Protein 4YMP (pdb70)

Organism: Bacillus anthracis (NCBI:txid1392)

B-factor: mean 111.58, std 25.24, range [57.39, 205.02]

Sequence (215 aa):
VFDAVIKAYKDNSDEESYATVYIKDPKLTIENGKRIITATLKDSDFFDYLKVEFHDVKVLSEDKRKHGTKVIQFEVGELGKRYNMQMHILIPTLGYDKEFKIQFEVNMRTFVDAVIKAYKDNSDEESYATVYIKDPKLTIRIITATLKDSDFFDYLKVFHDVKVLSEDKRKHGTKVIQFEVLGKRYNMQMHILIPTLGYDKEFKIQFEVNMRTFV

Solvent-accessible surface area: 14105 Å² total; per-residue (Å²): 126,96,63,3,46,12,84,2,28,102,56,139,50,97,114,117,8,140,13,32,75,55,23,108,89,16,77,4,40,87,108,151,78,90,96,24,0,28,1,36,4,100,43,1,89,36,22,88,44,10,48,17,114,93,136,75,12,153,61,99,57,96,44,156,198,156,112,0,33,53,44,4,46,18,84,3,41,90,40,55,108,89,31,38,6,58,9,16,22,66,33,106,132,129,61,81,96,88,106,71,87,12,22,2,30,0,26,47,135,58,183,160,94,0,46,15,84,5,25,90,62,138,45,108,90,127,6,142,12,34,89,51,27,136,45,7,80,35,70,166,156,52,0,14,0,29,2,120,36,4,80,37,19,90,54,7,52,30,139,140,76,18,158,62,97,52,104,60,147,211,174,114,1,40,39,43,2,50,10,118,32,67,47,162,92,82,64,4,29,10,20,24,62,31,103,126,119,57,92,92,83,99,73,93,13,22,3,21,0,43,106,94,126,148,204

Foldseek 3Di:
DAFKAKFKFQAPHRPTDPQSVQKDRWGWDADPNFIKIKIKGHLCLQWPFKAWPRDTWAFPDWDPDHNIMTTTMDGDHDAADKTKMKTFGACPVVGDTDIGIIIMGMGGPDDD/DKAKFKDQAPHNHTDPLRVQWDDWDQDPNKTKIKGPLCLQWPFKCLVHTWDFPAWDPDPNIITTTMDGDAADKGKMKTFGACPVVGDTDIDIIIMHMGHDDDD

Radius of gyration: 21.94 Å; Cα contacts (8 Å, |Δi|>4): 515; chains: 2; bounding box: 44×66×51 Å

InterPro domains:
  IPR006635 NEAT domain [PF05031] (11-125)
  IPR006635 NEAT domain [PS50978] (8-130)
  IPR006635 NEAT domain [SM00725] (8-130)
  IPR006635 NEAT domain [cd06920] (18-122)
  IPR037250 NEAT domain superfamily [G3DSA:2.60.40.1850] (1-130)
  IPR037250 NEAT domain superfamily [SSF158911] (13-128)
  IPR050436 Iron-regulated surface determinant protein A [PTHR37824] (19-126)

Nearest PDB structures (foldseek):
  4ymp-assembly2_C  TM=1.010E+00  e=1.828E-20  Bacillus anthracis
  4ymp-assembly1_A  TM=9.768E-01  e=1.102E-16  Bacillus anthracis
  4h8p-assembly1_A  TM=8.954E-01  e=2.737E-06  Bacillus anthracis
  4h8q-assembly1_A  TM=8.659E-01  e=2.737E-06  Bacillus anthracis
  3qzo-assembly4_D  TM=7.643E-01  e=1.305E-05  Staphylococcus aureus subsp. aureus N315

Secondary structure (DSSP, 8-state):
-EEEEEEEE-TTS-SBPGGGGGEEEEEEEEETTEEEEEEEEESGGGEEEEEE--EEPEEEEEE-SSS-EEEEEEEES-SSS-EEEEEEEEETTTTEEEEEEEEEEEEESS--/-EEEEEE-TTSSSBPGGGGGEEEEEEE--EEEEEEESGGGEEEEE---BPEEEEEE-SSS-EEEEEEE---SEEEEEEEEEETTTTEEEEEEEEEEEEE----

Structure (mmCIF, N/CA/C/O backbone):
data_4YMP
#
_entry.id   4YMP
#
_cell.length_a   84.850
_cell.length_b   84.850
_cell.length_c   178.270
_cell.angle_alpha   90.000
_cell.angle_beta   90.000
_cell.angle_gamma   120.000
#
_symmetry.space_group_name_H-M   'P 64 2 2'
#
loop_
_entity.id
_entity.type
_entity.pdbx_description
1 polymer Internalin
2 non-polymer 'PROTOPORPHYRIN IX CONTAINING FE'
#
loop_
_atom_site.group_PDB
_atom_site.id
_atom_site.type_symbol
_atom_site.label_atom_id
_atom_site.label_alt_id
_atom_site.label_comp_id
_atom_site.label_asym_id
_atom_site.label_entity_id
_atom_site.label_seq_id
_atom_site.pdbx_PDB_ins_code
_atom_site.Cartn_x
_atom_site.Cartn_y
_atom_site.Cartn_z
_atom_site.occupancy
_atom_site.B_iso_or_equiv
_atom_site.auth_seq_id
_atom_site.auth_comp_id
_atom_site.auth_asym_id
_atom_site.auth_atom_id
_atom_site.pdbx_PDB_model_num
ATOM 1 N N . VAL A 1 12 ? -3.912 39.544 59.268 1.00 90.27 10 VAL A N 1
ATOM 2 C CA . VAL A 1 12 ? -5.075 38.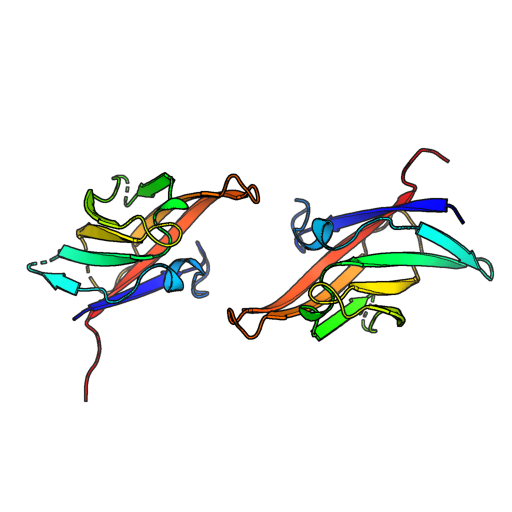687 59.463 1.00 85.63 10 VAL A CA 1
ATOM 3 C C . VAL A 1 12 ? -5.226 37.688 58.314 1.00 84.88 10 VAL A C 1
ATOM 4 O O . VAL A 1 12 ? -5.450 38.071 57.164 1.00 89.04 10 VAL A O 1
ATOM 8 N N . PHE A 1 13 ? -5.095 36.404 58.635 1.00 84.80 11 PHE A N 1
ATOM 9 C CA . PHE A 1 13 ? -5.095 35.354 57.619 1.00 88.31 11 PHE A CA 1
ATOM 10 C C . PHE A 1 13 ? -6.066 34.222 57.948 1.00 88.01 11 PHE A C 1
ATOM 11 O O . PHE A 1 13 ? -6.304 33.918 59.116 1.00 74.57 11 PHE A O 1
ATOM 19 N N . ASP A 1 14 ? -6.619 33.601 56.910 1.00 108.92 12 ASP A N 1
ATOM 20 C CA . ASP A 1 14 ? -7.398 32.381 57.079 1.00 106.26 12 ASP A CA 1
ATOM 21 C C . ASP A 1 14 ? -6.479 31.283 57.598 1.00 106.74 12 ASP A C 1
ATOM 22 O O . ASP A 1 14 ? -5.486 30.940 56.957 1.00 112.46 12 ASP A O 1
ATOM 27 N N . ALA A 1 15 ? -6.807 30.734 58.762 1.00 99.16 13 ALA A N 1
ATOM 28 C CA . ALA A 1 15 ? -5.943 29.750 59.402 1.00 89.82 13 ALA A CA 1
ATOM 29 C C . ALA A 1 15 ? -6.663 28.425 59.608 1.00 97.61 13 ALA A C 1
ATOM 30 O O . ALA A 1 15 ? -7.878 28.331 59.432 1.00 98.40 13 ALA A O 1
ATOM 32 N N . VAL A 1 16 ? -5.903 27.398 59.967 1.00 100.75 14 VAL A N 1
ATOM 33 C CA . VAL A 1 16 ? -6.489 26.101 60.278 1.00 101.89 14 VAL A CA 1
ATOM 34 C C . VAL A 1 16 ? -5.830 25.523 61.527 1.00 94.01 14 VAL A C 1
ATOM 35 O O . VAL A 1 16 ? -4.640 25.726 61.756 1.00 86.75 14 VAL A O 1
ATOM 39 N N . ILE A 1 17 ? -6.608 24.835 62.355 1.00 88.70 15 ILE A N 1
ATOM 40 C CA . ILE A 1 17 ? -6.054 24.201 63.544 1.00 82.98 15 ILE A CA 1
ATOM 41 C C . ILE A 1 17 ? -6.154 22.684 63.438 1.00 103.28 15 ILE A C 1
ATOM 42 O O . ILE A 1 17 ? -7.222 22.136 63.170 1.00 119.39 15 ILE A O 1
ATOM 47 N N . LYS A 1 18 ? -5.030 22.013 63.660 1.00 92.47 16 LYS A N 1
ATOM 48 C CA . LYS A 1 18 ? -4.983 20.560 63.637 1.00 90.69 16 LYS A CA 1
ATOM 49 C C . LYS A 1 18 ? -4.765 20.022 65.043 1.00 87.41 16 LYS A C 1
ATOM 50 O O . LYS A 1 18 ? -3.780 20.366 65.699 1.00 84.88 16 LYS A O 1
ATOM 56 N N . ALA A 1 19 ? -5.683 19.172 65.497 1.00 88.30 17 ALA A N 1
ATOM 57 C CA . ALA A 1 19 ? -5.601 18.605 66.837 1.00 91.79 17 ALA A CA 1
ATOM 58 C C . ALA A 1 19 ? -5.258 17.117 66.794 1.00 101.27 17 ALA A C 1
ATOM 59 O O . ALA A 1 19 ? -5.573 16.417 65.831 1.00 109.31 17 ALA A O 1
ATOM 61 N N . TYR A 1 20 ? -4.598 16.655 67.851 1.00 101.77 18 TYR A N 1
ATOM 62 C CA . TYR A 1 20 ? -4.057 15.309 67.927 1.00 103.78 18 TYR A CA 1
ATOM 63 C C . TYR A 1 20 ? -4.346 14.672 69.278 1.00 109.32 18 TYR A C 1
ATOM 64 O O . TYR A 1 20 ? -4.156 15.306 70.334 1.00 117.58 18 TYR A O 1
ATOM 73 N N . LYS A 1 21 ? -4.722 13.395 69.219 1.00 104.22 19 LYS A N 1
ATOM 74 C CA . LYS A 1 21 ? -5.146 12.606 70.368 1.00 105.12 19 LYS A CA 1
ATOM 75 C C . LYS A 1 21 ? -3.978 12.351 71.312 1.00 122.04 19 LYS A C 1
ATOM 76 O O . LYS A 1 21 ? -3.412 11.254 71.341 1.00 140.08 19 LYS A O 1
ATOM 82 N N . ASP A 1 22 ? -3.625 13.382 72.074 1.00 111.53 20 ASP A N 1
ATOM 83 C CA . ASP A 1 22 ? -2.454 13.358 72.940 1.00 108.10 20 ASP A CA 1
ATOM 84 C C . ASP A 1 22 ? -1.234 12.888 72.150 1.00 111.81 20 ASP A C 1
ATOM 85 O O . ASP A 1 22 ? -0.931 13.429 71.087 1.00 113.87 20 ASP A O 1
ATOM 90 N N . ASN A 1 23 ? -0.543 11.882 72.671 1.00 115.50 21 ASN A N 1
ATOM 91 C CA . ASN A 1 23 ? 0.672 11.377 72.047 1.00 121.77 21 ASN A CA 1
ATOM 92 C C . ASN A 1 23 ? 0.451 10.840 70.638 1.00 123.96 21 ASN A C 1
ATOM 93 O O . ASN A 1 23 ? 1.314 10.990 69.771 1.00 119.77 21 ASN A O 1
ATOM 98 N N . SER A 1 24 ? -0.702 10.218 70.409 1.00 137.16 22 SER A N 1
ATOM 99 C CA . SER A 1 24 ? -1.013 9.677 69.091 1.00 139.25 22 SER A CA 1
ATOM 100 C C . SER A 1 24 ? -1.099 10.809 68.073 1.00 125.67 22 SER A C 1
ATOM 101 O O . SER A 1 24 ? -1.518 11.918 68.404 1.00 122.04 22 SER A O 1
ATOM 104 N N . ASP A 1 25 ? -0.703 10.525 66.836 1.00 124.61 23 ASP A N 1
ATOM 105 C CA . ASP A 1 25 ? -0.764 11.522 65.775 1.00 111.94 23 ASP A CA 1
ATOM 106 C C . ASP A 1 25 ? -2.054 11.449 64.959 1.00 98.45 23 ASP A C 1
ATOM 107 O O . ASP A 1 25 ? -2.216 12.186 63.991 1.00 90.11 23 ASP A O 1
ATOM 112 N N . GLU A 1 26 ? -2.959 10.550 65.330 1.00 107.48 24 GLU A N 1
ATOM 113 C CA . GLU A 1 26 ? -4.285 10.517 64.724 1.00 111.19 24 GLU A CA 1
ATOM 114 C C . GLU A 1 26 ? -5.077 11.738 65.178 1.00 104.17 24 GLU A C 1
ATOM 115 O O . GLU A 1 26 ? -5.027 12.119 66.350 1.00 102.63 24 GLU A O 1
ATOM 121 N N . GLU A 1 27 ? -5.802 12.340 64.242 1.00 101.72 25 GLU A N 1
ATOM 122 C CA . GLU A 1 27 ? -6.541 13.567 64.492 1.00 89.10 25 GLU A CA 1
ATOM 123 C C . GLU A 1 27 ? -7.503 13.433 65.661 1.00 87.36 25 GLU A C 1
ATOM 124 O O . GLU A 1 27 ? -8.255 12.463 65.761 1.00 97.28 25 GLU A O 1
ATOM 130 N N . SER A 1 28 ? -7.475 14.427 66.541 1.00 74.81 26 SER A N 1
ATOM 131 C CA . SER A 1 28 ? -8.305 14.416 67.731 1.00 89.12 26 SER A CA 1
ATOM 132 C C . SER A 1 28 ? -9.746 14.741 67.362 1.00 88.06 26 SER A C 1
ATOM 133 O O . SER A 1 28 ? -10.011 15.340 66.316 1.00 89.76 26 SER A O 1
ATOM 136 N N . TYR A 1 29 ? -10.675 14.329 68.218 1.00 92.68 27 TYR A N 1
ATOM 137 C CA . TYR A 1 29 ? -12.088 14.610 67.999 1.00 94.95 27 TYR A CA 1
ATOM 138 C C . TYR A 1 29 ? -12.384 16.096 68.154 1.00 99.32 27 TYR A C 1
ATOM 139 O O . TYR A 1 29 ? -13.211 16.656 67.429 1.00 113.94 27 TYR A O 1
ATOM 148 N N . ALA A 1 30 ? -11.680 16.732 69.086 1.00 97.89 28 ALA A N 1
ATOM 149 C CA . ALA A 1 30 ? -11.896 18.139 69.421 1.00 94.38 28 ALA A CA 1
ATOM 150 C C . ALA A 1 30 ? -11.816 19.039 68.192 1.00 85.57 28 ALA A C 1
ATOM 151 O O . ALA A 1 30 ? -12.334 20.152 68.199 1.00 82.07 28 ALA A O 1
ATOM 153 N N . THR A 1 31 ? -11.152 18.547 67.149 1.00 93.03 29 THR A N 1
ATOM 154 C CA . THR A 1 31 ? -10.989 19.279 65.902 1.00 92.81 29 THR A CA 1
ATOM 155 C C . THR A 1 31 ? -12.337 19.732 65.354 1.00 103.45 29 THR A C 1
ATOM 156 O O . THR A 1 31 ? -12.451 20.820 64.790 1.00 119.40 29 THR A O 1
ATOM 160 N N . VAL A 1 32 ? -13.362 18.900 65.529 1.00 100.42 30 VAL A N 1
ATOM 161 C CA . VAL A 1 32 ? -14.670 19.210 64.963 1.00 99.84 30 VAL A CA 1
ATOM 162 C C . VAL A 1 32 ? -15.381 20.305 65.760 1.00 97.00 30 VAL A C 1
ATOM 163 O O . VAL A 1 32 ? -16.327 20.921 65.268 1.00 107.86 30 VAL A O 1
ATOM 167 N N . TYR A 1 33 ? -14.919 20.557 66.981 1.00 83.16 31 TYR A N 1
ATOM 168 C CA . TYR A 1 33 ? -15.526 21.582 67.822 1.00 74.56 31 TYR A CA 1
ATOM 169 C C . TYR A 1 33 ? -14.842 22.932 67.657 1.00 78.70 31 TYR A C 1
ATOM 170 O O . TYR A 1 33 ? -15.202 23.904 68.318 1.00 78.86 31 TYR A O 1
ATOM 179 N N . ILE A 1 34 ? -13.853 22.984 66.773 1.00 86.41 32 ILE A N 1
ATOM 180 C CA . ILE A 1 34 ? -13.179 24.236 66.456 1.00 86.33 32 ILE A CA 1
ATOM 181 C C . ILE A 1 34 ? -13.238 24.519 64.963 1.00 90.03 32 ILE A C 1
ATOM 182 O O . ILE A 1 34 ? -12.722 23.749 64.154 1.00 90.77 32 ILE A O 1
ATOM 187 N N . LYS A 1 35 ? -13.857 25.638 64.604 1.00 89.04 33 LYS A N 1
ATOM 188 C CA . LYS A 1 35 ? -14.078 25.957 63.204 1.00 98.81 33 LYS A CA 1
ATOM 189 C C . LYS A 1 35 ? -13.633 27.378 62.886 1.00 98.56 33 LYS A C 1
ATOM 190 O O . LYS A 1 35 ? -13.456 28.201 63.785 1.00 85.79 33 LYS A O 1
ATOM 196 N N . ASP A 1 36 ? -13.454 27.640 61.594 1.00 104.58 34 ASP A N 1
ATOM 197 C CA . ASP A 1 36 ? -12.981 28.925 61.078 1.00 98.94 34 ASP A CA 1
ATOM 198 C C . ASP A 1 36 ? -11.873 29.577 61.909 1.00 88.86 34 ASP A C 1
ATOM 199 O O . ASP A 1 36 ? -12.052 30.684 62.416 1.00 90.44 34 ASP A O 1
ATOM 204 N N . PRO A 1 37 ? -10.728 28.890 62.064 1.00 78.02 35 PRO A N 1
ATOM 205 C CA . PRO A 1 37 ? -9.606 29.537 62.749 1.00 70.32 35 PRO A CA 1
ATOM 206 C C . PRO A 1 37 ? -9.037 30.679 61.919 1.00 64.58 35 PRO A C 1
ATOM 207 O O . PRO A 1 37 ? -9.011 30.576 60.692 1.00 84.82 35 PRO A O 1
ATOM 211 N N . LYS A 1 38 ? -8.610 31.754 62.569 1.00 69.13 36 LYS A N 1
ATOM 212 C CA . LYS A 1 38 ? -8.026 32.888 61.862 1.00 71.40 36 LYS A CA 1
ATOM 213 C C . LYS A 1 38 ? -6.783 33.399 62.579 1.00 84.65 36 LYS A C 1
ATOM 214 O O . LYS A 1 38 ? -6.778 33.554 63.798 1.00 90.41 36 LYS A O 1
ATOM 220 N N . LEU A 1 39 ? -5.737 33.676 61.810 1.00 81.16 37 LEU A N 1
ATOM 221 C CA . LEU A 1 39 ? -4.466 34.113 62.371 1.00 76.79 37 LEU A CA 1
ATOM 222 C C . LEU A 1 39 ? -4.223 35.593 62.145 1.00 82.65 37 LEU A C 1
ATOM 223 O O . LEU A 1 39 ? -4.191 36.061 61.009 1.00 95.14 37 LEU A O 1
ATOM 228 N N . THR A 1 40 ? -4.056 36.325 63.242 1.00 87.15 38 THR A N 1
ATOM 229 C CA . THR A 1 40 ? -3.699 37.734 63.170 1.00 89.63 38 THR A CA 1
ATOM 230 C C . THR A 1 40 ? -2.331 37.928 63.812 1.00 93.46 38 THR A C 1
ATOM 231 O O . THR A 1 40 ? -1.915 37.126 64.647 1.00 83.14 38 THR A O 1
ATOM 235 N N . ILE A 1 41 ? -1.630 38.984 63.419 1.00 106.79 39 ILE A N 1
ATOM 236 C CA . ILE A 1 41 ? -0.312 39.264 63.978 1.00 117.48 39 ILE A CA 1
ATOM 237 C C . ILE A 1 41 ? -0.250 40.664 64.580 1.00 142.97 39 ILE A C 1
ATOM 238 O O . ILE A 1 41 ? -0.386 41.657 63.866 1.00 152.10 39 ILE A O 1
ATOM 243 N N . GLU A 1 42 ? -0.042 40.741 65.892 1.00 177.51 40 GLU A N 1
ATOM 244 C CA . GLU A 1 42 ? 0.027 42.033 66.573 1.00 189.23 40 GLU A CA 1
ATOM 245 C C . GLU A 1 42 ? 1.255 42.125 67.474 1.00 194.96 40 GLU A C 1
ATOM 246 O O . GLU A 1 42 ? 1.606 41.158 68.148 1.00 196.04 40 GLU A O 1
ATOM 252 N N . ASN A 1 43 ? 1.893 43.296 67.477 1.00 200.18 41 ASN A N 1
ATOM 253 C CA . ASN A 1 43 ? 3.136 43.538 68.215 1.00 197.42 41 ASN A CA 1
ATOM 254 C C . ASN A 1 43 ? 4.273 42.631 67.749 1.00 187.90 41 ASN A C 1
ATOM 255 O O . ASN A 1 43 ? 5.234 42.400 68.483 1.00 190.68 41 ASN A O 1
ATOM 260 N N . GLY A 1 44 ? 4.165 42.130 66.522 1.00 168.78 42 GLY A N 1
ATOM 261 C CA . GLY A 1 44 ? 5.132 41.184 65.997 1.00 158.80 42 GLY A CA 1
ATOM 262 C C . GLY A 1 44 ? 4.964 39.828 66.655 1.00 134.95 42 GLY A C 1
ATOM 263 O O . GLY A 1 44 ? 5.919 39.063 66.786 1.00 133.68 42 GLY A O 1
ATOM 264 N N . LYS A 1 45 ? 3.735 39.535 67.066 1.00 122.13 43 LYS A N 1
ATOM 265 C CA . LYS A 1 45 ? 3.429 38.312 67.798 1.00 115.16 43 LYS A CA 1
ATOM 266 C C . LYS A 1 45 ? 2.232 37.608 67.166 1.00 112.60 43 LYS A C 1
ATOM 267 O O . LYS A 1 45 ? 1.348 38.256 66.598 1.00 111.57 43 LYS A O 1
ATOM 273 N N . ARG A 1 46 ? 2.203 36.282 67.271 1.00 117.26 44 ARG A N 1
ATOM 274 C CA . ARG A 1 46 ? 1.228 35.483 66.537 1.00 114.21 44 ARG A CA 1
ATOM 275 C C . ARG A 1 46 ? 0.019 35.109 67.394 1.00 116.15 44 ARG A C 1
ATOM 276 O O . ARG A 1 46 ? 0.151 34.476 68.446 1.00 117.55 44 ARG A O 1
ATOM 284 N N . ILE A 1 47 ? -1.162 35.488 66.912 1.00 109.73 45 ILE A N 1
ATOM 285 C CA . ILE A 1 47 ? -2.400 35.350 67.672 1.00 89.39 45 ILE A CA 1
ATOM 286 C C . ILE A 1 47 ? -3.470 34.580 66.907 1.00 80.26 45 ILE A C 1
ATOM 287 O O . ILE A 1 47 ? -3.833 34.947 65.789 1.00 82.56 45 ILE A O 1
ATOM 292 N N . ILE A 1 48 ? -3.973 33.513 67.518 1.00 74.31 46 ILE A N 1
ATOM 293 C CA . ILE A 1 48 ? -5.044 32.726 66.924 1.00 71.12 46 ILE A CA 1
ATOM 294 C C . ILE A 1 48 ? -6.406 33.054 67.518 1.00 69.35 46 ILE A C 1
ATOM 295 O O . ILE A 1 48 ? -6.598 33.017 68.738 1.00 59.91 46 ILE A O 1
ATOM 300 N N . THR A 1 49 ? -7.337 33.383 66.630 1.00 77.67 47 THR A N 1
ATOM 301 C CA . THR A 1 49 ? -8.720 33.659 66.981 1.00 77.45 47 THR A CA 1
ATOM 302 C C . THR A 1 49 ? -9.593 32.590 66.339 1.00 77.89 47 THR A C 1
ATOM 303 O O . THR A 1 49 ? -9.720 32.538 65.119 1.00 92.19 47 THR A O 1
ATOM 307 N N . ALA A 1 50 ? -10.190 31.733 67.158 1.00 64.09 48 ALA A N 1
ATOM 308 C CA . ALA A 1 50 ? -10.942 30.600 66.634 1.00 73.30 48 ALA A CA 1
ATOM 309 C C . ALA A 1 50 ? -12.350 30.526 67.210 1.00 75.81 48 ALA A C 1
ATOM 310 O O . ALA A 1 50 ? -12.615 31.016 68.308 1.00 82.35 48 ALA A O 1
ATOM 312 N N . THR A 1 51 ? -13.252 29.912 66.451 1.00 72.40 49 THR A N 1
ATOM 313 C CA . THR A 1 51 ? -14.625 29.724 66.892 1.00 72.89 49 THR A CA 1
ATOM 314 C C . THR A 1 51 ? -14.780 28.402 67.633 1.00 74.29 49 THR A C 1
ATOM 315 O O . THR A 1 51 ? -14.487 27.335 67.091 1.00 80.13 49 THR A O 1
ATOM 319 N N . LEU A 1 52 ? -15.237 28.482 68.877 1.00 68.89 50 LEU A N 1
ATOM 320 C CA . LEU A 1 52 ? -15.479 27.297 69.687 1.00 63.28 50 LEU A CA 1
ATOM 321 C C . LEU A 1 52 ? -16.971 27.005 69.695 1.00 85.31 50 LEU A C 1
ATOM 322 O O . LEU A 1 52 ? -17.747 27.674 70.384 1.00 88.82 50 LEU A O 1
ATOM 327 N N . LYS A 1 53 ? -17.362 26.001 68.918 1.00 91.74 51 LYS A N 1
ATOM 328 C CA . LYS A 1 53 ? -18.754 25.592 68.814 1.00 93.19 51 LYS A CA 1
ATOM 329 C C . LYS A 1 53 ? -19.139 24.714 70.002 1.00 88.91 51 LYS A C 1
ATOM 330 O O . LYS A 1 53 ? -18.282 24.040 70.579 1.00 76.12 51 LYS A O 1
ATOM 336 N N . ASP A 1 54 ? -20.423 24.732 70.361 1.00 103.85 52 ASP A N 1
ATOM 337 C CA . ASP A 1 54 ? -20.935 24.002 71.526 1.00 114.27 52 ASP A CA 1
ATOM 338 C C . ASP A 1 54 ? -20.099 24.271 72.778 1.00 74.29 52 ASP A C 1
ATOM 339 O O . ASP A 1 54 ? -19.616 23.347 73.430 1.00 75.08 52 ASP A O 1
ATOM 344 N N . SER A 1 55 ? -19.942 25.552 73.095 1.00 71.40 53 SER A N 1
ATOM 345 C CA . SER A 1 55 ? -19.116 26.011 74.210 1.00 84.57 53 SER A CA 1
ATOM 346 C C . SER A 1 55 ? -19.556 25.543 75.599 1.00 77.85 53 SER A C 1
ATOM 347 O O . SER A 1 55 ? -18.723 25.393 76.491 1.00 73.11 53 SER A O 1
ATOM 350 N N . ASP A 1 56 ? -20.854 25.319 75.782 1.00 79.17 54 ASP A N 1
ATOM 351 C CA . ASP A 1 56 ? -21.404 24.971 77.094 1.00 81.09 54 ASP A CA 1
ATOM 352 C C . ASP A 1 56 ? -20.786 23.714 77.696 1.00 82.61 54 ASP A C 1
ATOM 353 O O . ASP A 1 56 ? -20.770 23.543 78.915 1.00 91.85 54 ASP A O 1
ATOM 358 N N . PHE A 1 57 ? -20.273 22.840 76.841 1.00 78.42 55 PHE A N 1
ATOM 359 C CA . PHE A 1 57 ? -19.720 21.571 77.295 1.00 87.01 55 PHE A CA 1
ATOM 360 C C . PHE A 1 57 ? -18.248 21.715 77.667 1.00 87.25 55 PHE A C 1
ATOM 361 O O . PHE A 1 57 ? -17.596 20.742 78.036 1.00 87.45 55 PHE A O 1
ATOM 369 N N . PHE A 1 58 ? -17.732 22.937 77.576 1.00 86.41 56 PHE A N 1
ATOM 370 C CA . PHE A 1 58 ? -16.352 23.215 77.960 1.00 87.22 56 PHE A CA 1
ATOM 371 C C . PHE A 1 58 ? -16.270 23.936 79.303 1.00 103.05 56 PHE A C 1
ATOM 372 O O . PHE A 1 58 ? -16.493 25.145 79.380 1.00 122.54 56 PHE A O 1
ATOM 380 N N . ASP A 1 59 ? -15.955 23.190 80.358 1.00 94.46 57 ASP A N 1
ATOM 381 C CA . ASP A 1 59 ? -15.795 23.782 81.681 1.00 95.17 57 ASP A CA 1
ATOM 382 C C . ASP A 1 59 ? -14.579 24.698 81.690 1.00 95.16 57 ASP A C 1
ATOM 383 O O . ASP A 1 59 ? -14.605 25.774 82.289 1.00 120.10 57 ASP A O 1
ATOM 388 N N . TYR A 1 60 ? -13.512 24.266 81.024 1.00 75.08 58 TYR A N 1
ATOM 389 C CA . TYR A 1 60 ? -12.363 25.131 80.790 1.00 79.33 58 TYR A CA 1
ATOM 390 C C . TYR A 1 60 ? -11.608 24.698 79.542 1.00 80.00 58 TYR A C 1
ATOM 391 O O . TYR A 1 60 ? -11.646 23.527 79.149 1.00 86.03 58 TYR A O 1
ATOM 400 N N . LEU A 1 61 ? -10.922 25.654 78.927 1.00 85.71 59 LEU A N 1
ATOM 401 C CA . LEU A 1 61 ? -10.043 25.373 77.805 1.00 75.61 59 LEU A CA 1
ATOM 402 C C . LEU A 1 61 ? -8.714 26.103 77.982 1.00 80.66 59 LEU A C 1
ATOM 403 O O . LEU A 1 61 ? -8.646 27.325 77.862 1.00 84.44 59 LEU A O 1
ATOM 408 N N . LYS A 1 62 ? -7.660 25.345 78.258 1.00 75.61 60 LYS A N 1
ATOM 409 C CA . LYS A 1 62 ? -6.355 25.907 78.568 1.00 78.23 60 LYS A CA 1
ATOM 410 C C . LYS A 1 62 ? -5.333 25.608 77.482 1.00 84.47 60 LYS A C 1
ATOM 411 O O . LYS A 1 62 ? -5.398 24.571 76.811 1.00 78.84 60 LYS A O 1
ATOM 417 N N . VAL A 1 63 ? -4.368 26.512 77.351 1.00 94.77 61 VAL A N 1
ATOM 418 C CA . VAL A 1 63 ? -3.301 26.389 76.369 1.00 100.19 61 VAL A CA 1
ATOM 419 C C . VAL A 1 63 ? -1.966 26.667 77.068 1.00 106.23 61 VAL A C 1
ATOM 420 O O . VAL A 1 63 ? -1.927 27.371 78.079 1.00 108.66 61 VAL A O 1
ATOM 424 N N . GLU A 1 64 ? -0.884 26.095 76.544 1.00 113.34 62 GLU A N 1
ATOM 425 C CA . GLU A 1 64 ? 0.440 26.221 77.155 1.00 126.89 62 GLU A CA 1
ATOM 426 C C . GLU A 1 64 ? 0.883 27.674 77.302 1.00 124.95 62 GLU A C 1
ATOM 427 O O . GLU A 1 64 ? 1.793 27.981 78.075 1.00 129.65 62 GLU A O 1
ATOM 433 N N . PHE A 1 72 ? -0.301 26.305 82.294 1.00 108.52 70 PHE A N 1
ATOM 434 C CA . PHE A 1 72 ? -1.471 26.387 81.428 1.00 107.95 70 PHE A CA 1
ATOM 435 C C . PHE A 1 72 ? -2.378 27.543 81.813 1.00 112.17 70 PHE A C 1
ATOM 436 O O . PHE A 1 72 ? -2.649 27.766 82.992 1.00 125.66 70 PHE A O 1
ATOM 444 N N . HIS A 1 73 ? -2.857 28.264 80.807 1.00 96.23 71 HIS A N 1
ATOM 445 C CA . HIS A 1 73 ? -3.789 29.361 81.022 1.00 89.99 71 HIS A CA 1
ATOM 446 C C . HIS A 1 73 ? -4.996 29.184 80.128 1.00 80.09 71 HIS A C 1
ATOM 447 O O . HIS A 1 73 ? -4.869 28.757 78.982 1.00 80.24 71 HIS A O 1
ATOM 454 N N . ASP A 1 74 ? -6.166 29.523 80.655 1.00 79.75 72 ASP A N 1
ATOM 455 C CA . ASP A 1 74 ? -7.389 29.461 79.878 1.00 76.30 72 ASP A CA 1
ATOM 456 C C . ASP A 1 74 ? -7.308 30.406 78.697 1.00 75.37 72 ASP A C 1
ATOM 457 O O . ASP A 1 74 ? -6.740 31.494 78.796 1.00 72.15 72 ASP A O 1
ATOM 462 N N . VAL A 1 75 ? -7.863 29.977 77.573 1.00 83.97 73 VAL A N 1
ATOM 463 C CA . VAL A 1 75 ? -7.977 30.845 76.417 1.00 78.59 73 VAL A CA 1
ATOM 464 C C . VAL A 1 75 ? -8.906 31.993 76.779 1.00 74.12 73 VAL A C 1
ATOM 465 O O . VAL A 1 75 ? -9.787 31.844 77.627 1.00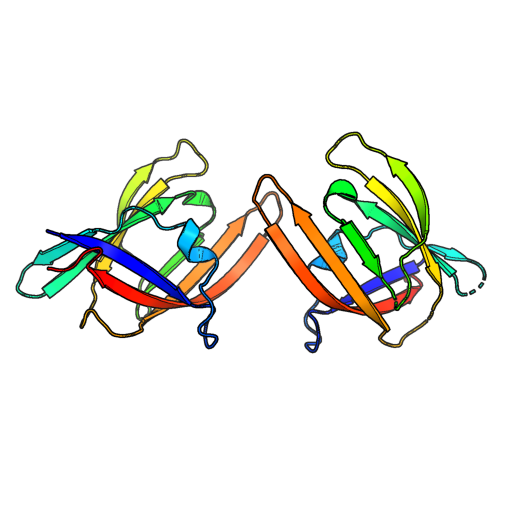 59.07 73 VAL A O 1
ATOM 469 N N . LYS A 1 76 ? -8.710 33.142 76.145 1.00 88.28 74 LYS A N 1
ATOM 470 C CA . LYS A 1 76 ? -9.549 34.294 76.436 1.00 89.70 74 LYS A CA 1
ATOM 471 C C . LYS A 1 76 ? -10.758 34.292 75.514 1.00 87.79 74 LYS A C 1
ATOM 472 O O . LYS A 1 76 ? -10.647 33.989 74.327 1.00 92.45 74 LYS A O 1
ATOM 478 N N . VAL A 1 77 ? -11.914 34.631 76.071 1.00 84.77 75 VAL A N 1
ATOM 479 C CA . VAL A 1 77 ? -13.166 34.562 75.332 1.00 81.24 75 VAL A CA 1
ATOM 480 C C . VAL A 1 77 ? -13.603 35.955 74.902 1.00 90.53 75 VAL A C 1
ATOM 481 O O . VAL A 1 77 ? -14.012 36.773 75.727 1.00 101.80 75 VAL A O 1
ATOM 485 N N . LEU A 1 78 ? -13.499 36.224 73.605 1.00 91.80 76 LEU A N 1
ATOM 486 C CA . LEU A 1 78 ? -13.833 37.536 73.067 1.00 78.74 76 LEU A CA 1
ATOM 487 C C . LEU A 1 78 ? -15.339 37.750 73.049 1.00 86.58 76 LEU A C 1
ATOM 488 O O . LEU A 1 78 ? -15.826 38.832 73.377 1.00 94.36 76 LEU A O 1
ATOM 493 N N . SER A 1 79 ? -16.072 36.714 72.655 1.00 87.07 77 SER A N 1
ATOM 494 C CA . SER A 1 79 ? -17.527 36.776 72.636 1.00 98.51 77 SER A CA 1
ATOM 495 C C . SER A 1 79 ? -18.152 35.462 73.090 1.00 97.92 77 SER A C 1
ATOM 496 O O . SER A 1 79 ? -17.565 34.395 72.923 1.00 85.15 77 SER A O 1
ATOM 499 N N . GLU A 1 80 ? -19.352 35.550 73.657 1.00 103.43 78 GLU A N 1
ATOM 500 C CA . GLU A 1 80 ? -20.079 34.372 74.115 1.00 88.52 78 GLU A CA 1
ATOM 501 C C . GLU A 1 80 ? -21.505 34.373 73.579 1.00 95.96 78 GLU A C 1
ATOM 502 O O . GLU A 1 80 ? -22.233 35.353 73.731 1.00 102.85 78 GLU A O 1
ATOM 508 N N . ASP A 1 81 ? -21.893 33.274 72.945 1.00 90.77 79 ASP A N 1
ATOM 509 C CA . ASP A 1 81 ? -23.265 33.087 72.485 1.00 97.38 79 ASP A CA 1
ATOM 510 C C . ASP A 1 81 ? -23.896 31.936 73.258 1.00 107.94 79 ASP A C 1
ATOM 511 O O . ASP A 1 81 ? -23.210 30.984 73.620 1.00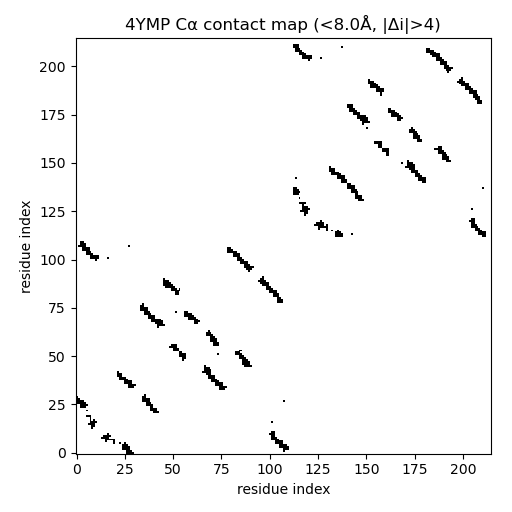 120.22 79 ASP A O 1
ATOM 516 N N . LYS A 1 82 ? -25.197 32.026 73.517 1.00 90.72 80 LYS A N 1
ATOM 517 C CA . LYS A 1 82 ? -25.867 31.050 74.372 1.00 105.47 80 LYS A CA 1
ATOM 518 C C . LYS A 1 82 ? -26.963 30.275 73.644 1.00 98.35 80 LYS A C 1
ATOM 519 O O . LYS A 1 82 ? -27.739 29.555 74.272 1.00 95.50 80 LYS A O 1
ATOM 525 N N . ARG A 1 83 ? -27.022 30.419 72.325 1.00 102.35 81 ARG A N 1
ATOM 526 C CA . ARG A 1 83 ? -28.148 29.901 71.551 1.00 111.65 81 ARG A CA 1
ATOM 527 C 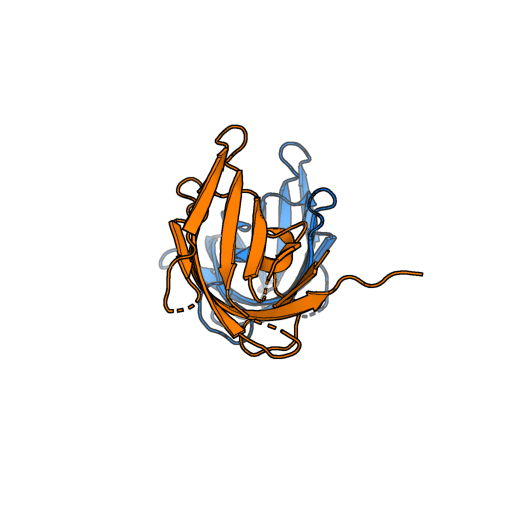C . ARG A 1 83 ? -28.182 28.376 71.452 1.00 120.37 81 ARG A C 1
ATOM 528 O O . ARG A 1 83 ? -29.109 27.734 71.948 1.00 123.77 81 ARG A O 1
ATOM 536 N N . LYS A 1 84 ? -27.164 27.798 70.821 1.00 120.68 82 LYS A N 1
ATOM 537 C CA . LYS A 1 84 ? -27.148 26.361 70.568 1.00 118.39 82 LYS A CA 1
ATOM 538 C C . LYS A 1 84 ? -26.047 25.670 71.359 1.00 112.17 82 LYS A C 1
ATOM 539 O O . LYS A 1 84 ? -24.958 25.423 70.831 1.00 93.76 82 LYS A O 1
ATOM 545 N N . HIS A 1 85 ? -26.343 25.353 72.618 1.00 110.83 83 HIS A N 1
ATOM 546 C CA . HIS A 1 85 ? -25.364 24.767 73.536 1.00 94.41 83 HIS A CA 1
ATOM 547 C C . HIS A 1 85 ? -24.115 25.633 73.616 1.00 87.24 83 HIS A C 1
ATOM 548 O O . HIS A 1 85 ? -23.015 25.136 73.857 1.00 75.26 83 HIS A O 1
ATOM 555 N N . GLY A 1 86 ? -24.298 26.933 73.410 1.00 97.68 84 GLY A N 1
ATOM 556 C CA . GLY A 1 86 ? -23.216 27.887 73.531 1.00 95.63 84 GLY A CA 1
ATOM 557 C C . GLY A 1 86 ? -22.283 27.901 72.335 1.00 87.89 84 GLY A C 1
ATOM 558 O O . GLY A 1 86 ? -22.140 26.909 71.623 1.00 78.18 84 GLY A O 1
ATOM 559 N N . THR A 1 87 ? -21.655 29.049 72.114 1.00 83.23 85 THR A N 1
ATOM 560 C CA . THR A 1 87 ? -20.636 29.200 71.086 1.00 82.36 85 THR A CA 1
ATOM 561 C C . THR A 1 87 ? -19.755 30.380 71.458 1.00 80.06 85 THR A C 1
ATOM 562 O O . THR A 1 87 ? -20.189 31.528 71.400 1.00 92.18 85 THR A O 1
ATOM 566 N N . LYS A 1 88 ? -18.517 30.097 71.845 1.00 69.78 86 LYS A N 1
ATOM 567 C CA . LYS A 1 88 ? -17.618 31.149 72.301 1.00 70.30 86 LYS A CA 1
ATOM 568 C C . LYS A 1 88 ? -16.509 31.414 71.298 1.00 68.06 86 LYS A C 1
ATOM 569 O O . LYS A 1 88 ? -15.850 30.490 70.837 1.00 84.24 86 LYS A O 1
ATOM 575 N N . VAL A 1 89 ? -16.302 32.679 70.956 1.00 72.82 87 VAL A N 1
ATOM 576 C CA . VAL A 1 89 ? -15.151 33.043 70.146 1.00 71.33 87 VAL A CA 1
ATOM 577 C C . VAL A 1 89 ? -13.949 33.131 71.071 1.00 67.56 87 VAL A C 1
ATOM 578 O O . VAL A 1 89 ? -13.864 34.033 71.906 1.00 69.99 87 VAL A O 1
ATOM 582 N N . ILE A 1 90 ? -13.023 32.191 70.926 1.00 65.53 88 ILE A N 1
ATOM 583 C CA . ILE A 1 90 ? -11.888 32.121 71.831 1.00 83.38 88 ILE A CA 1
ATOM 584 C C . ILE A 1 90 ? -10.630 32.588 71.123 1.00 65.67 88 ILE A C 1
ATOM 585 O O . ILE A 1 90 ? -10.561 32.603 69.894 1.00 64.05 88 ILE A O 1
ATOM 590 N N . GLN A 1 91 ? -9.639 32.977 71.913 1.00 67.48 89 GLN A N 1
ATOM 591 C CA . GLN A 1 91 ? -8.400 33.506 71.376 1.00 67.67 89 GLN A CA 1
ATOM 592 C C . GLN A 1 91 ? -7.223 33.106 72.248 1.00 69.60 89 GLN A C 1
ATOM 593 O O . GLN A 1 91 ? -7.358 32.967 73.464 1.00 88.42 89 GLN A O 1
ATOM 599 N N . PHE A 1 92 ? -6.066 32.929 71.624 1.00 69.43 90 PHE A N 1
ATOM 600 C CA . PHE A 1 92 ? -4.850 32.628 72.368 1.00 82.69 90 PHE A CA 1
ATOM 601 C C . PHE A 1 92 ? -3.630 32.954 71.522 1.00 82.44 90 PHE A C 1
ATOM 602 O O . PHE A 1 92 ? -3.761 33.373 70.377 1.00 70.59 90 PHE A O 1
ATOM 610 N N . GLU A 1 93 ? -2.445 32.762 72.087 1.00 95.09 91 GLU A N 1
ATOM 611 C CA . GLU A 1 93 ? -1.217 33.133 71.400 1.00 102.22 91 GLU A CA 1
ATOM 612 C C . GLU A 1 93 ? -0.400 31.898 71.050 1.00 106.27 91 GLU A C 1
ATOM 613 O O . GLU A 1 93 ? -0.472 30.883 71.742 1.00 109.12 91 GLU A O 1
ATOM 619 N N . VAL A 1 94 ? 0.363 31.982 69.965 1.00 109.61 92 VAL A N 1
ATOM 620 C CA . VAL A 1 94 ? 1.294 30.919 69.614 1.00 107.34 92 VAL A CA 1
ATOM 621 C C . VAL A 1 94 ? 2.683 31.493 69.345 1.00 114.46 92 VAL A C 1
ATOM 622 O O . VAL A 1 94 ? 2.820 32.563 68.751 1.00 118.16 92 VAL A O 1
ATOM 626 N N . GLY A 1 95 ? 3.709 30.787 69.805 1.00 117.88 93 GLY A N 1
ATOM 627 C CA . GLY A 1 95 ? 5.078 31.203 69.569 1.00 125.97 93 GLY A CA 1
ATOM 628 C C . GLY A 1 95 ? 5.430 31.064 68.102 1.00 128.66 93 GLY A C 1
ATOM 629 O O . GLY A 1 95 ? 5.607 32.058 67.398 1.00 135.61 93 GLY A O 1
ATOM 630 N N . GLU A 1 96 ? 5.528 29.821 67.641 1.00 121.79 94 GLU A N 1
ATOM 631 C CA . GLU A 1 96 ? 5.779 29.539 66.233 1.00 119.67 94 GLU A CA 1
ATOM 632 C C . GLU A 1 96 ? 4.606 28.770 65.634 1.00 103.42 94 GLU A C 1
ATOM 633 O O . GLU A 1 96 ? 3.876 28.082 66.346 1.00 104.05 94 GLU A O 1
ATOM 639 N N . LEU A 1 97 ? 4.436 28.886 64.322 1.00 101.13 95 LEU A N 1
ATOM 640 C CA . LEU A 1 97 ? 3.283 28.312 63.637 1.00 91.87 95 LEU A CA 1
ATOM 641 C C . LEU A 1 97 ? 3.325 26.786 63.596 1.00 89.05 95 LEU A C 1
ATOM 642 O O . LEU A 1 97 ? 2.492 26.111 64.204 1.00 93.89 95 LEU A O 1
ATOM 647 N N . GLY A 1 98 ? 4.303 26.255 62.872 1.00 85.60 96 GLY A N 1
ATOM 648 C CA . GLY A 1 98 ? 4.387 24.835 62.576 1.00 94.49 96 GLY A CA 1
ATOM 649 C C . GLY A 1 98 ? 4.488 23.842 63.724 1.00 95.28 96 GLY A C 1
ATOM 650 O O . GLY A 1 98 ? 4.389 22.638 63.496 1.00 91.57 96 GLY A O 1
ATOM 651 N N . LYS A 1 99 ? 4.674 24.323 64.951 1.00 90.83 97 LYS A N 1
ATOM 652 C CA . LYS A 1 99 ? 5.011 23.434 66.064 1.00 95.01 97 LYS A CA 1
ATOM 653 C C . LYS A 1 99 ? 3.804 22.976 66.886 1.00 116.93 97 LYS A C 1
ATOM 654 O O . LYS A 1 99 ? 2.808 23.691 67.009 1.00 123.90 97 LYS A O 1
ATOM 660 N N . ARG A 1 100 ? 3.912 21.769 67.440 1.00 109.06 98 ARG A N 1
ATOM 661 C CA . ARG A 1 100 ? 2.902 21.205 68.335 1.00 111.07 98 ARG A CA 1
ATOM 662 C C . ARG A 1 100 ? 2.837 21.962 69.659 1.00 114.17 98 ARG A C 1
ATOM 663 O O . ARG A 1 100 ? 3.861 22.395 70.185 1.00 116.74 98 ARG A O 1
ATOM 671 N N . TYR A 1 101 ? 1.632 22.111 70.197 1.00 109.29 99 TYR A N 1
ATOM 672 C CA . TYR A 1 101 ? 1.440 22.742 71.499 1.00 121.72 99 TYR A CA 1
ATOM 673 C C . TYR A 1 101 ? 0.475 21.945 72.373 1.00 124.81 99 TYR A C 1
ATOM 674 O O . TYR A 1 101 ? -0.572 21.505 71.908 1.00 122.80 99 TYR A O 1
ATOM 683 N N . ASN A 1 102 ? 0.832 21.754 73.638 1.00 131.13 100 ASN A N 1
ATOM 684 C CA . ASN A 1 102 ? -0.045 21.056 74.569 1.00 131.02 100 ASN A CA 1
ATOM 685 C C . ASN A 1 102 ? -1.271 21.897 74.927 1.00 123.88 100 ASN A C 1
ATOM 686 O O . ASN A 1 102 ? -1.166 23.106 75.139 1.00 124.86 100 ASN A O 1
ATOM 691 N N . MET A 1 103 ? -2.432 21.249 74.985 1.00 110.20 101 MET A N 1
ATOM 692 C CA . MET A 1 103 ? -3.684 21.926 75.309 1.00 94.79 101 MET A CA 1
ATOM 693 C C . MET A 1 103 ? -4.593 21.064 76.181 1.00 99.43 101 MET A C 1
ATOM 694 O O . MET A 1 103 ? -4.782 19.879 75.912 1.00 100.33 101 MET A O 1
ATOM 699 N N . GLN A 1 104 ? -5.165 21.666 77.220 1.00 102.88 102 GLN A N 1
ATOM 700 C CA . GLN A 1 104 ? -6.034 20.930 78.138 1.00 105.54 102 GLN A CA 1
ATOM 701 C C . GLN A 1 104 ? -7.474 21.411 78.051 1.00 110.64 102 GLN A C 1
ATOM 702 O O . GLN A 1 104 ? -7.725 22.570 77.755 1.00 110.88 102 GLN A O 1
ATOM 708 N N . MET A 1 105 ? -8.422 20.511 78.277 1.00 110.88 103 MET A N 1
ATOM 709 C CA . MET A 1 105 ? -9.829 20.892 78.255 1.00 92.74 103 MET A CA 1
ATOM 710 C C . MET A 1 105 ? -10.650 20.073 79.240 1.00 91.08 103 MET A C 1
ATOM 711 O O . MET A 1 105 ? -10.319 18.924 79.526 1.00 92.82 103 MET A O 1
ATOM 716 N N . HIS A 1 106 ? -11.716 20.664 79.767 1.00 80.96 104 HIS A N 1
ATOM 717 C CA . HIS A 1 106 ? -12.637 19.904 80.601 1.00 84.90 104 HIS A CA 1
ATOM 718 C C . HIS A 1 106 ? -13.995 19.804 79.936 1.00 85.69 104 HIS A C 1
ATOM 719 O O . HIS A 1 106 ? -14.734 20.786 79.857 1.00 93.37 104 HIS A O 1
ATOM 726 N N . ILE A 1 107 ? -14.324 18.612 79.460 1.00 79.49 105 ILE A N 1
ATOM 727 C CA . ILE A 1 107 ? -15.614 18.398 78.834 1.00 77.54 105 ILE A CA 1
ATOM 728 C C . ILE A 1 107 ? -16.605 17.914 79.883 1.00 79.95 105 ILE A C 1
ATOM 729 O O . ILE A 1 107 ? -16.416 16.864 80.510 1.00 100.89 105 ILE A O 1
ATOM 734 N N . LEU A 1 108 ? -17.653 18.709 80.073 1.00 79.80 106 LEU A N 1
ATOM 735 C CA . LEU A 1 108 ? -18.661 18.457 81.093 1.00 86.89 106 LEU A CA 1
ATOM 736 C C . LEU A 1 108 ? -20.058 18.565 80.486 1.00 89.98 106 LEU A C 1
ATOM 737 O O . LEU A 1 108 ? -20.503 19.652 80.112 1.00 94.18 106 LEU A O 1
ATOM 742 N N . ILE A 1 109 ? -20.737 17.427 80.381 1.00 83.27 107 ILE A N 1
ATOM 743 C CA . ILE A 1 109 ? -22.074 17.360 79.801 1.00 87.71 107 ILE A CA 1
ATOM 744 C C . ILE A 1 109 ? -23.044 16.740 80.802 1.00 93.93 107 ILE A C 1
ATOM 745 O O . ILE A 1 109 ? -23.251 15.530 80.791 1.00 99.26 107 ILE A O 1
ATOM 750 N N . PRO A 1 110 ? -23.656 17.579 81.654 1.00 94.71 108 PRO A N 1
ATOM 751 C CA . PRO A 1 110 ? -24.453 17.181 82.825 1.00 103.18 108 PRO A CA 1
ATOM 752 C C . PRO A 1 110 ? -25.502 16.102 82.559 1.00 111.94 108 PRO A C 1
ATOM 753 O O . PRO A 1 110 ? -25.660 15.183 83.366 1.00 117.69 108 PRO A O 1
ATOM 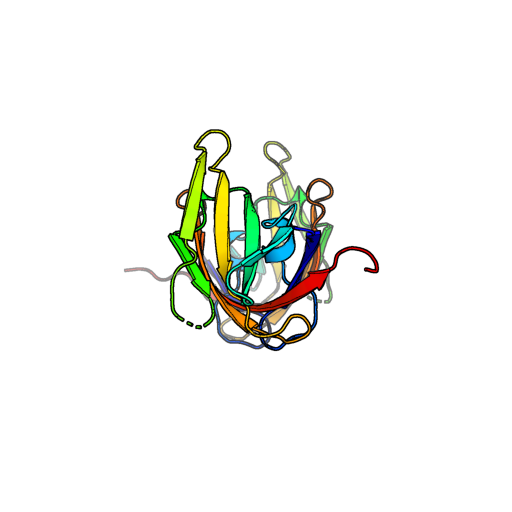757 N N . THR A 1 111 ? -26.211 16.219 81.443 1.00 122.72 109 THR A N 1
ATOM 758 C CA . THR A 1 111 ? -27.317 15.316 81.146 1.00 129.82 109 THR A CA 1
ATOM 759 C C . THR A 1 111 ? -26.865 13.900 80.790 1.00 132.12 109 THR A C 1
ATOM 760 O O . THR A 1 111 ? -27.665 12.965 80.823 1.00 141.53 109 THR A O 1
ATOM 764 N N . LEU A 1 112 ? -25.585 13.730 80.471 1.00 123.54 110 LEU A N 1
ATOM 765 C CA . LEU A 1 112 ? -25.140 12.457 79.905 1.00 117.28 110 LEU A CA 1
ATOM 766 C C . LEU A 1 112 ? -24.727 11.348 80.892 1.00 123.63 110 LEU A C 1
ATOM 767 O O . LEU A 1 112 ? -25.063 10.204 80.629 1.00 131.71 110 LEU A O 1
ATOM 772 N N . GLY A 1 113 ? -24.005 11.615 81.985 1.00 115.26 111 GLY A N 1
ATOM 773 C CA . GLY A 1 113 ? -23.282 12.842 82.255 1.00 110.38 111 GLY A CA 1
ATOM 774 C C . GLY A 1 113 ? -21.808 12.629 81.973 1.00 103.27 111 GLY A C 1
ATOM 775 O O . GLY A 1 113 ? -21.176 11.744 82.551 1.00 105.27 111 GLY A O 1
ATOM 776 N N . TYR A 1 114 ? -21.261 13.452 81.086 1.00 84.92 112 TYR A N 1
ATOM 777 C CA . TYR A 1 114 ? -19.905 13.275 80.581 1.00 80.51 112 TYR A CA 1
ATOM 778 C C . TYR A 1 114 ? -18.920 14.221 81.253 1.00 92.77 112 TYR A C 1
ATOM 779 O O . TYR A 1 114 ? -18.776 15.366 80.843 1.00 100.68 112 TYR A O 1
ATOM 788 N N . ASP A 1 115 ? -18.225 13.730 82.272 1.00 75.61 113 ASP A N 1
ATOM 789 C CA . ASP A 1 115 ? -17.237 14.539 82.978 1.00 77.42 113 ASP A CA 1
ATOM 790 C C . ASP A 1 115 ? -15.825 14.006 82.752 1.00 88.73 113 ASP A C 1
ATOM 791 O O . ASP A 1 115 ? -15.357 13.146 83.497 1.00 105.14 113 ASP A O 1
ATOM 796 N N . LYS A 1 116 ? -15.144 14.514 81.727 1.00 78.11 114 LYS A N 1
ATOM 797 C CA . LYS A 1 116 ? -13.780 14.068 81.458 1.00 88.09 114 LYS A CA 1
ATOM 798 C C . LYS A 1 116 ? -12.853 15.198 81.028 1.00 82.68 114 LYS A C 1
ATOM 799 O O . LYS A 1 116 ? -13.233 16.066 80.249 1.00 75.31 114 LYS A O 1
ATOM 805 N N . GLU A 1 117 ? -11.627 15.165 81.537 1.00 85.97 115 GLU A N 1
ATOM 806 C CA . GLU A 1 117 ? -10.607 16.143 81.181 1.00 87.21 115 GLU A CA 1
ATOM 807 C C . GLU A 1 117 ? -9.611 15.521 80.210 1.00 88.23 115 GLU A C 1
ATOM 808 O O . GLU A 1 117 ? -9.258 14.351 80.348 1.00 91.24 115 GLU A O 1
ATOM 814 N N . PHE A 1 118 ? -9.162 16.298 79.230 1.00 85.74 116 PHE A N 1
ATOM 815 C CA . PHE A 1 118 ? -8.269 15.770 78.206 1.00 91.01 116 PHE A CA 1
ATOM 816 C C . PHE A 1 118 ? -7.089 16.683 77.894 1.00 93.97 116 PHE A C 1
ATOM 817 O O . PHE A 1 118 ? -7.210 17.906 77.913 1.00 95.10 116 PHE A O 1
ATOM 825 N N . LYS A 1 119 ? -5.946 16.065 77.611 1.00 100.02 117 LYS A N 1
ATOM 826 C CA . LYS A 1 119 ? -4.752 16.782 77.183 1.00 103.13 117 LYS A CA 1
ATOM 827 C C . LYS A 1 119 ? -4.350 16.332 75.778 1.00 109.52 117 LYS A C 1
ATOM 828 O O . LYS A 1 119 ? -3.885 15.210 75.584 1.00 132.02 117 LYS A O 1
ATOM 834 N N . ILE A 1 120 ? -4.538 17.214 74.803 1.00 93.18 118 ILE A N 1
ATOM 835 C CA . ILE A 1 120 ? -4.213 16.918 73.411 1.00 96.10 118 ILE A CA 1
ATOM 836 C C . ILE A 1 120 ? -3.086 17.813 72.908 1.00 101.39 118 ILE A C 1
ATOM 837 O O . ILE A 1 120 ? -2.615 18.688 73.635 1.00 102.61 118 ILE A O 1
ATOM 842 N N . GLN A 1 121 ? -2.647 17.599 71.670 1.00 106.99 119 GLN A N 1
ATOM 843 C CA . GLN A 1 121 ? -1.667 18.527 71.090 1.00 102.17 119 GLN A CA 1
ATOM 844 C C . GLN A 1 121 ? -2.208 19.154 69.825 1.00 101.10 119 GLN A C 1
ATOM 845 O O . GLN A 1 121 ? -2.920 18.517 69.074 1.00 101.33 119 GLN A O 1
ATOM 851 N N . PHE A 1 122 ? -1.864 20.409 69.581 1.00 98.12 120 PHE A N 1
ATOM 852 C CA . PHE A 1 122 ? -2.403 21.089 68.420 1.00 91.85 120 PHE A CA 1
ATOM 853 C C . PHE A 1 122 ? -1.350 21.919 67.712 1.00 98.35 120 PHE A C 1
ATOM 854 O O . PHE A 1 122 ? -0.536 22.586 68.350 1.00 92.99 120 PHE A O 1
ATOM 862 N N . GLU A 1 123 ? -1.353 21.855 66.388 1.00 120.02 121 GLU A N 1
ATOM 863 C CA . GLU A 1 123 ? -0.541 22.768 65.606 1.00 125.23 121 GLU A CA 1
ATOM 864 C C . GLU A 1 123 ? -1.476 23.679 64.829 1.00 121.40 121 GLU A C 1
ATOM 865 O O . GLU A 1 123 ? -2.467 23.220 64.262 1.00 126.81 121 GLU A O 1
ATOM 871 N N . VAL A 1 124 ? -1.174 24.970 64.807 1.00 109.13 122 VAL A N 1
ATOM 872 C CA . VAL A 1 124 ? -1.993 25.886 64.032 1.00 93.78 122 VAL A CA 1
ATOM 873 C C . VAL A 1 124 ? -1.183 26.330 62.826 1.00 90.47 122 VAL A C 1
ATOM 874 O O . VAL A 1 124 ? -0.010 26.687 62.933 1.00 85.86 122 VAL A O 1
ATOM 878 N N . ASN A 1 125 ? -1.813 26.257 61.663 1.00 102.56 123 ASN A N 1
ATOM 879 C CA . ASN A 1 125 ? -1.151 26.601 60.422 1.00 101.78 123 ASN A CA 1
ATOM 880 C C . ASN A 1 125 ? -1.947 27.596 59.600 1.00 100.62 123 ASN A C 1
ATOM 881 O O . ASN A 1 125 ? -3.032 28.035 59.997 1.00 110.21 123 ASN A O 1
ATOM 886 N N . MET A 1 126 ? -1.422 27.907 58.422 1.00 92.58 124 MET A N 1
ATOM 887 C CA . MET A 1 126 ? -2.133 28.767 57.503 1.00 97.40 124 MET A CA 1
ATOM 888 C C . MET A 1 126 ? -2.984 27.811 56.704 1.00 99.55 124 MET A C 1
ATOM 889 O O . MET A 1 126 ? -2.535 26.716 56.380 1.00 93.49 124 MET A O 1
ATOM 894 N N . ARG A 1 127 ? -4.215 28.204 56.403 1.00 108.52 125 ARG A N 1
ATOM 895 C CA . ARG A 1 127 ? -5.114 27.318 55.683 1.00 112.07 125 ARG A CA 1
ATOM 896 C C . ARG A 1 127 ? -4.477 26.990 54.344 1.00 117.07 125 ARG A C 1
ATOM 897 O O . ARG A 1 127 ? -4.069 25.855 54.090 1.00 134.00 125 ARG A O 1
ATOM 905 N N . THR A 1 128 ? -4.411 28.005 53.514 1.00 111.63 126 THR A N 1
ATOM 906 C CA . THR A 1 128 ? -3.944 27.845 52.176 1.00 121.81 126 THR A CA 1
ATOM 907 C C . THR A 1 128 ? -2.504 28.204 52.202 1.00 130.27 126 THR A C 1
ATOM 908 O O . THR A 1 128 ? -1.976 28.576 53.232 1.00 131.35 126 THR A O 1
ATOM 912 N N . PHE A 1 129 ? -1.879 28.144 51.048 1.00 134.05 127 PHE A N 1
ATOM 913 C CA . PHE A 1 129 ? -0.544 28.660 50.936 1.00 126.47 127 PHE A CA 1
ATOM 914 C C . PHE A 1 129 ? -0.623 30.151 51.114 1.00 128.89 127 PHE A C 1
ATOM 915 O O . PHE A 1 129 ? -1.618 30.777 50.784 1.00 131.58 127 PHE A O 1
ATOM 923 N N . VAL A 1 130 ? 0.444 30.702 51.662 1.00 143.94 128 VAL A N 1
ATOM 924 C CA . VAL A 1 130 ? 0.599 32.130 51.805 1.00 150.26 128 VAL A CA 1
ATOM 925 C C . VAL A 1 130 ? 0.185 32.825 50.518 1.00 155.25 128 VAL A C 1
ATOM 926 O O . VAL A 1 130 ? 0.056 32.189 49.474 1.00 160.63 128 VAL A O 1
ATOM 930 N N . ASP B 1 14 ? -29.616 -12.528 89.399 1.00 139.99 12 ASP C N 1
ATOM 931 C CA . ASP B 1 14 ? -29.226 -11.140 89.184 1.00 140.86 12 ASP C CA 1
ATOM 932 C C . ASP B 1 14 ? -27.714 -11.009 89.036 1.00 133.81 12 ASP C C 1
ATOM 933 O O . ASP B 1 14 ? -26.958 -11.375 89.935 1.00 136.16 12 ASP C O 1
ATOM 938 N N . ALA B 1 15 ? -27.280 -10.487 87.894 1.00 122.44 13 ALA C N 1
ATOM 939 C CA . ALA B 1 15 ? -25.856 -10.384 87.593 1.00 111.86 13 ALA C CA 1
ATOM 940 C C . ALA B 1 15 ? -25.426 -8.946 87.316 1.00 100.44 13 ALA C C 1
ATOM 941 O O . ALA B 1 15 ? -26.258 -8.055 87.154 1.00 96.59 13 ALA C O 1
ATOM 943 N N . VAL B 1 16 ? -24.114 -8.737 87.269 1.00 106.29 14 VAL C N 1
ATOM 944 C CA . VAL B 1 16 ? -23.540 -7.446 86.916 1.00 107.54 14 VAL C CA 1
ATOM 945 C C . VAL B 1 16 ? -22.369 -7.651 85.950 1.00 112.79 14 VAL C C 1
ATOM 946 O O . VAL B 1 16 ? -21.604 -8.614 86.074 1.00 111.99 14 VAL C O 1
ATOM 950 N N . ILE B 1 17 ? -22.249 -6.751 84.978 1.00 91.40 15 ILE C N 1
ATOM 951 C CA . ILE B 1 17 ? -21.163 -6.800 84.004 1.00 106.57 15 ILE C CA 1
ATOM 952 C C . ILE B 1 17 ? -20.238 -5.586 84.100 1.00 116.11 15 ILE C C 1
ATOM 953 O O . ILE B 1 17 ? -20.694 -4.443 84.111 1.00 133.82 15 ILE C O 1
ATOM 958 N N . LYS B 1 18 ? -18.936 -5.847 84.168 1.00 99.36 16 LYS C N 1
ATOM 959 C CA . LYS B 1 18 ? -17.927 -4.795 84.197 1.00 104.81 16 LYS C CA 1
ATOM 960 C C . LYS B 1 18 ? -17.143 -4.780 82.887 1.00 106.85 16 LYS C C 1
ATOM 961 O O . LYS B 1 18 ? -16.579 -5.795 82.492 1.00 106.68 16 LYS C O 1
ATOM 967 N N . ALA B 1 19 ? -17.112 -3.636 82.210 1.00 110.15 17 ALA C N 1
ATOM 968 C CA . ALA B 1 19 ? -16.384 -3.525 80.947 1.00 101.77 17 ALA C CA 1
ATOM 969 C C . ALA B 1 19 ? -15.135 -2.661 81.116 1.00 99.91 17 ALA C C 1
ATOM 970 O O . ALA B 1 19 ? -15.086 -1.784 81.980 1.00 100.48 17 ALA C O 1
ATOM 972 N N . TYR B 1 20 ? -14.131 -2.909 80.281 1.00 98.43 18 TYR C N 1
ATOM 973 C CA . TYR B 1 20 ? -12.825 -2.280 80.440 1.00 106.86 18 TYR C CA 1
ATOM 974 C C . TYR B 1 20 ? -12.286 -1.686 79.141 1.00 111.78 18 TYR C C 1
ATOM 975 O O . TYR B 1 20 ? -12.441 -2.263 78.066 1.00 107.24 18 TYR C O 1
ATOM 984 N N . LYS B 1 21 ? -11.655 -0.522 79.261 1.00 126.44 19 LYS C N 1
ATOM 985 C CA . LYS B 1 21 ? -11.152 0.222 78.114 1.00 141.52 19 LYS C CA 1
ATOM 986 C C . LYS B 1 21 ? -10.005 -0.516 77.443 1.00 157.39 19 LYS C C 1
ATOM 987 O O . LYS B 1 21 ? -8.842 -0.156 77.625 1.00 162.97 19 LYS C O 1
ATOM 993 N N . ASP B 1 22 ? -10.342 -1.545 76.671 1.00 174.37 20 ASP C N 1
ATOM 994 C CA . ASP B 1 22 ? -9.352 -2.417 76.050 1.00 183.48 20 ASP C CA 1
ATOM 995 C C . ASP B 1 22 ? -8.350 -2.940 77.081 1.00 188.92 20 ASP C C 1
ATOM 996 O O . ASP B 1 22 ? -8.743 -3.498 78.106 1.00 194.71 20 ASP C O 1
ATOM 1001 N N . ASN B 1 23 ? -7.062 -2.761 76.801 1.00 171.59 21 ASN C N 1
ATOM 1002 C CA . ASN B 1 23 ? -6.002 -3.282 77.660 1.00 168.78 21 ASN C CA 1
ATOM 1003 C C . ASN B 1 23 ? -6.020 -2.724 79.083 1.00 163.73 21 ASN C C 1
ATOM 1004 O O . ASN B 1 23 ? -5.729 -3.437 80.042 1.00 163.27 21 ASN C O 1
ATOM 1009 N N . SER B 1 24 ? -6.346 -1.442 79.210 1.00 170.06 22 SER C N 1
ATOM 1010 C CA . SER B 1 24 ? -6.408 -0.780 80.511 1.00 169.24 22 SER C CA 1
ATOM 1011 C C . SER B 1 24 ? -7.515 -1.347 81.400 1.00 159.34 22 SER C C 1
ATOM 1012 O O . SER B 1 24 ? -8.516 -1.868 80.907 1.00 159.22 22 SER C O 1
ATOM 1015 N N . ASP B 1 25 ? -7.321 -1.241 82.713 1.00 151.25 23 ASP C N 1
ATOM 1016 C CA . ASP B 1 25 ? -8.315 -1.679 83.686 1.00 139.37 23 ASP C CA 1
ATOM 1017 C C . ASP B 1 25 ? -9.266 -0.522 83.944 1.00 130.76 23 ASP C C 1
ATOM 1018 O O . ASP B 1 25 ? -10.122 -0.580 84.828 1.00 128.61 23 ASP C O 1
ATOM 1023 N N . GLU B 1 26 ? -9.096 0.533 83.155 1.00 121.96 24 GLU C N 1
ATOM 1024 C CA . GLU B 1 26 ? -10.007 1.663 83.173 1.00 120.51 24 GLU C CA 1
ATOM 1025 C C . GLU B 1 26 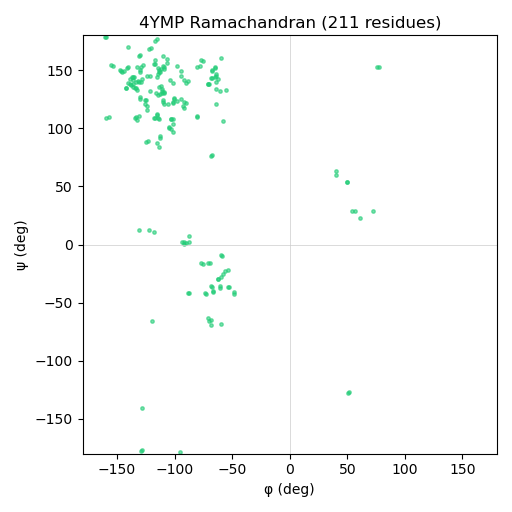? -11.379 1.197 82.707 1.00 121.57 24 GLU C C 1
ATOM 1026 O O . GLU B 1 26 ? -11.487 0.464 81.726 1.00 96.93 24 GLU C O 1
ATOM 1032 N N . GLU B 1 27 ? -12.424 1.586 83.431 1.00 119.07 25 GLU C N 1
ATOM 1033 C CA . GLU B 1 27 ? -13.779 1.159 83.089 1.00 114.95 25 GLU C CA 1
ATOM 1034 C C . GLU B 1 27 ? -14.152 1.649 81.690 1.00 114.71 25 GLU C C 1
ATOM 1035 O O . GLU B 1 27 ? -13.948 2.817 81.369 1.00 123.05 25 GLU C O 1
ATOM 1041 N N . SER B 1 28 ? -14.693 0.761 80.859 1.00 112.28 26 SER C N 1
ATOM 1042 C CA . SER B 1 28 ? -15.036 1.118 79.480 1.00 110.82 26 SER C CA 1
ATOM 1043 C C . SER B 1 28 ? -16.321 1.923 79.370 1.00 107.83 26 SER C C 1
ATOM 1044 O O . SER B 1 28 ? -17.167 1.893 80.264 1.00 112.08 26 SER C O 1
ATOM 1047 N N . TYR B 1 29 ? -16.460 2.640 78.259 1.00 99.61 27 TYR C N 1
ATOM 1048 C CA . TYR B 1 29 ? -17.677 3.389 77.979 1.00 94.13 27 TYR C CA 1
ATOM 1049 C C . TYR B 1 29 ? -18.847 2.450 77.720 1.00 88.63 27 TYR C C 1
ATOM 1050 O O . TYR B 1 29 ? -19.979 2.738 78.102 1.00 89.43 27 TYR C O 1
ATOM 1059 N N . ALA B 1 30 ? -18.563 1.327 77.067 1.00 90.23 28 ALA C N 1
ATOM 1060 C CA . ALA B 1 30 ? -19.592 0.364 76.682 1.00 84.80 28 ALA C CA 1
ATOM 1061 C C . ALA B 1 30 ? -20.425 -0.124 77.868 1.00 84.36 28 ALA C C 1
ATOM 1062 O O . ALA B 1 30 ? -21.560 -0.573 77.690 1.00 82.80 28 ALA C O 1
ATOM 1064 N N . THR B 1 31 ? -19.862 -0.015 79.070 1.00 83.39 29 THR C N 1
ATOM 1065 C CA . THR B 1 31 ? -20.508 -0.484 80.294 1.00 88.06 29 THR C CA 1
ATOM 1066 C C . THR B 1 31 ? -21.918 0.081 80.451 1.00 96.27 29 THR C C 1
ATOM 1067 O O . THR B 1 31 ? -22.823 -0.601 80.933 1.00 100.47 29 THR C O 1
ATOM 1071 N N . VAL B 1 32 ? -22.093 1.333 80.037 1.00 90.89 30 VAL C N 1
ATOM 1072 C CA . VAL B 1 32 ? -23.363 2.032 80.199 1.00 100.60 30 VAL C CA 1
ATOM 1073 C C . VAL B 1 32 ? -24.431 1.605 79.188 1.00 96.57 3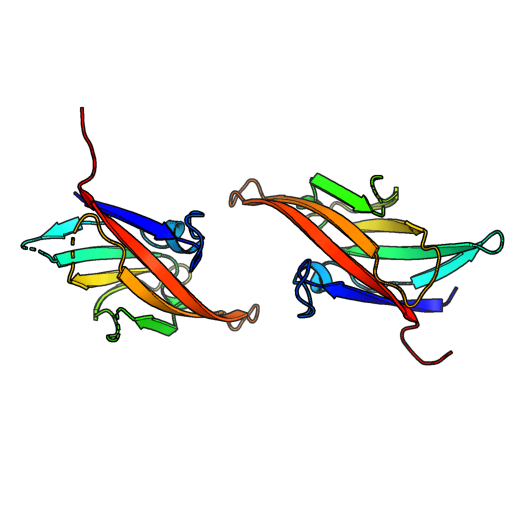0 VAL C C 1
ATOM 1074 O O . VAL B 1 32 ? -25.614 1.892 79.383 1.00 102.80 30 VAL C O 1
ATOM 1078 N N . TYR B 1 33 ? -24.029 0.933 78.111 1.00 93.39 31 TYR C N 1
ATOM 1079 C CA . TYR B 1 33 ? -24.999 0.502 77.104 1.00 87.04 31 TYR C CA 1
ATOM 1080 C C . TYR B 1 33 ? -25.538 -0.896 77.372 1.00 80.10 31 TYR C C 1
ATOM 1081 O O . TYR B 1 33 ? -26.359 -1.406 76.613 1.00 81.85 31 TYR C O 1
ATOM 1090 N N . ILE B 1 34 ? -25.076 -1.507 78.457 1.00 97.08 32 ILE C N 1
ATOM 1091 C CA . ILE B 1 34 ? -25.576 -2.809 78.885 1.00 113.77 32 ILE C CA 1
ATOM 1092 C C . ILE B 1 34 ? -26.050 -2.743 80.334 1.00 121.36 32 ILE C C 1
ATOM 1093 O O . ILE B 1 34 ? -25.271 -2.430 81.233 1.00 120.91 32 ILE C O 1
ATOM 1098 N N . LYS B 1 35 ? -27.324 -3.050 80.556 1.00 125.25 33 LYS C N 1
ATOM 1099 C CA . LYS B 1 35 ? -27.930 -2.885 81.871 1.00 134.56 33 LYS C CA 1
ATOM 1100 C C . LYS B 1 35 ? -28.666 -4.157 82.289 1.00 126.27 33 LYS C C 1
ATOM 1101 O O . LYS B 1 35 ? -28.954 -5.015 81.451 1.00 127.87 33 LYS C O 1
ATOM 1107 N N . ASP B 1 36 ? -28.957 -4.260 83.586 1.00 121.87 34 ASP C N 1
ATOM 1108 C CA . ASP B 1 36 ? -29.624 -5.415 84.205 1.00 122.61 34 ASP C CA 1
ATOM 1109 C C . ASP B 1 36 ? -29.172 -6.777 83.670 1.00 113.42 34 ASP C C 1
ATOM 1110 O O . ASP B 1 36 ? -29.967 -7.516 83.092 1.00 108.19 34 ASP C O 1
ATOM 1115 N N . PRO B 1 37 ? -27.888 -7.114 83.868 1.00 111.80 35 PRO C N 1
ATOM 1116 C CA . PRO B 1 37 ? -27.424 -8.443 83.468 1.00 112.65 35 PRO C CA 1
ATOM 1117 C C . PRO B 1 37 ? -28.119 -9.520 84.294 1.00 120.26 35 PRO C C 1
ATOM 1118 O O . PRO B 1 37 ? -28.381 -9.308 85.478 1.00 126.42 35 PRO C O 1
ATOM 1122 N N . LYS B 1 38 ? -28.413 -10.660 83.677 1.00 118.94 36 LYS C N 1
ATOM 1123 C CA . LYS B 1 38 ? -29.122 -11.732 84.364 1.00 118.09 36 LYS C CA 1
ATOM 1124 C C . LYS B 1 38 ? -28.447 -13.075 84.105 1.00 121.36 36 LYS C C 1
ATOM 1125 O O . LYS B 1 38 ? -28.089 -13.383 82.975 1.00 131.87 36 LYS C O 1
ATOM 1131 N N . LEU B 1 39 ? -28.261 -13.874 85.151 1.00 120.58 37 LEU C N 1
ATOM 1132 C CA . LEU B 1 39 ? -27.566 -15.148 84.994 1.00 124.35 37 LEU C CA 1
ATOM 1133 C C . LEU B 1 39 ? -28.498 -16.355 85.125 1.00 127.76 37 LEU C C 1
ATOM 1134 O O . LEU B 1 39 ? -29.140 -16.555 86.157 1.00 128.00 37 LEU C O 1
ATOM 1139 N N . THR B 1 40 ? -28.554 -17.156 84.064 1.00 130.32 38 THR C N 1
ATOM 1140 C CA . THR B 1 40 ? -29.311 -18.405 84.051 1.00 136.00 38 THR C CA 1
ATOM 1141 C C . THR B 1 40 ? -28.366 -19.586 83.846 1.00 132.73 38 THR C C 1
ATOM 1142 O O . THR B 1 40 ? -27.257 -19.412 83.349 1.00 128.79 38 THR C O 1
ATOM 1146 N N . ILE B 1 41 ? -28.796 -20.784 84.229 1.00 136.64 39 ILE C N 1
ATOM 1147 C CA . ILE B 1 41 ? -27.956 -21.968 84.071 1.00 147.04 39 ILE C CA 1
ATOM 1148 C C . ILE B 1 41 ? -28.632 -23.024 83.203 1.00 122.51 39 ILE C C 1
ATOM 1149 O O . ILE B 1 41 ? -29.659 -23.587 83.579 1.00 123.86 39 ILE C O 1
ATOM 1154 N N . ARG B 1 46 ? -23.186 -21.500 82.289 1.00 123.86 44 ARG C N 1
ATOM 1155 C CA . ARG B 1 46 ? -23.562 -20.149 82.694 1.00 128.05 44 ARG C CA 1
ATOM 1156 C C . ARG B 1 46 ? -23.925 -19.260 81.505 1.00 131.82 44 ARG C C 1
ATOM 1157 O O . ARG B 1 46 ? -23.141 -19.092 80.570 1.00 134.78 44 ARG C O 1
ATOM 1165 N N . ILE B 1 47 ? -25.122 -18.683 81.569 1.00 128.72 45 ILE C N 1
ATOM 1166 C CA . ILE B 1 47 ? -25.696 -17.918 80.467 1.00 128.64 45 ILE C CA 1
ATOM 1167 C C . ILE B 1 47 ? -26.082 -16.510 80.917 1.00 119.45 45 ILE C C 1
ATOM 1168 O O . ILE B 1 47 ? -26.842 -16.339 81.871 1.00 114.24 45 ILE C O 1
ATOM 1173 N N . ILE B 1 48 ? -25.551 -15.506 80.226 1.00 116.11 46 ILE C N 1
ATOM 1174 C CA . ILE B 1 48 ? -25.859 -14.111 80.515 1.00 112.27 46 ILE C CA 1
ATOM 1175 C C . ILE B 1 48 ? -26.893 -13.515 79.556 1.00 108.74 46 ILE C C 1
ATOM 1176 O O . ILE B 1 48 ? -26.715 -13.529 78.333 1.00 113.09 46 ILE C O 1
ATOM 1181 N N . THR B 1 49 ? -27.963 -12.978 80.138 1.00 105.63 47 THR C N 1
ATOM 1182 C CA . THR B 1 49 ? -29.043 -12.319 79.411 1.00 109.76 47 THR C CA 1
ATOM 1183 C C . THR B 1 49 ? -29.100 -10.842 79.788 1.00 121.43 47 THR C C 1
ATOM 1184 O O . THR B 1 49 ? -29.417 -10.502 80.931 1.00 127.46 47 THR C O 1
ATOM 1188 N N . ALA B 1 50 ? -28.773 -9.968 78.841 1.00 109.95 48 ALA C N 1
ATOM 1189 C CA . ALA B 1 50 ? -28.686 -8.541 79.142 1.00 106.44 48 ALA C CA 1
ATOM 1190 C C . ALA B 1 50 ? -29.477 -7.667 78.171 1.00 98.43 48 ALA C C 1
ATOM 1191 O O . ALA B 1 50 ? -29.699 -8.036 77.016 1.00 95.66 48 ALA C O 1
ATOM 1193 N N . THR B 1 51 ? -29.903 -6.506 78.661 1.00 98.98 49 THR C N 1
ATOM 1194 C CA . THR B 1 51 ? -30.616 -5.530 77.844 1.00 101.17 49 THR C CA 1
ATOM 1195 C C . THR B 1 51 ? -29.644 -4.525 77.226 1.00 103.22 49 THR C C 1
ATOM 1196 O O . THR B 1 51 ? -28.890 -3.860 77.936 1.00 101.69 49 THR C O 1
ATOM 1200 N N . LEU B 1 52 ? -29.659 -4.433 75.900 1.00 104.62 50 LEU C N 1
ATOM 1201 C CA . LEU B 1 52 ? -28.791 -3.512 75.169 1.00 100.05 50 LEU C CA 1
ATOM 1202 C C . LEU B 1 52 ? -29.518 -2.259 74.667 1.00 105.00 50 LEU C C 1
ATOM 1203 O O . LEU B 1 52 ? -30.319 -2.337 73.732 1.00 109.76 50 LEU C O 1
ATOM 1208 N N . LYS B 1 53 ? -29.247 -1.112 75.291 1.00 96.55 51 LYS C N 1
ATOM 1209 C CA . LYS B 1 53 ? -29.841 0.154 74.858 1.00 96.25 51 LYS C CA 1
ATOM 1210 C C . LYS B 1 53 ? -29.132 0.689 73.616 1.00 96.85 51 LYS C C 1
ATOM 1211 O O . LYS B 1 53 ? -27.959 0.390 73.388 1.00 109.94 51 LYS C O 1
ATOM 1217 N N . ASP B 1 54 ? -29.856 1.484 72.829 1.00 111.08 52 ASP C N 1
ATOM 1218 C CA . ASP B 1 54 ? -29.379 1.984 71.535 1.00 109.07 52 ASP C CA 1
ATOM 1219 C C . ASP B 1 54 ? -28.828 0.863 70.670 1.00 102.55 52 ASP C C 1
ATOM 1220 O O . ASP B 1 54 ? -27.700 0.929 70.181 1.00 90.49 52 ASP C O 1
ATOM 1225 N N . SER B 1 55 ? -29.648 -0.165 70.490 1.00 110.07 53 SER C N 1
ATOM 1226 C CA . SER B 1 55 ? -29.276 -1.328 69.708 1.00 115.41 53 SER C CA 1
ATOM 1227 C C . SER B 1 55 ? -28.999 -0.940 68.262 1.00 114.63 53 SER C C 1
ATOM 1228 O O . SER B 1 55 ? -28.204 -1.583 67.581 1.00 118.28 53 SER C O 1
ATOM 1231 N N . ASP B 1 56 ? -29.670 0.113 67.803 1.00 108.77 54 ASP C N 1
ATOM 1232 C CA . ASP B 1 56 ? -29.566 0.567 66.421 1.00 105.12 54 ASP C CA 1
ATOM 1233 C C . ASP B 1 56 ? -28.135 0.943 66.038 1.00 100.15 54 ASP C C 1
ATOM 1234 O O . ASP B 1 56 ? -27.751 0.841 64.872 1.00 101.17 54 ASP C O 1
ATOM 1239 N N . PHE B 1 57 ? -27.346 1.368 67.020 1.00 93.90 55 PHE C N 1
ATOM 1240 C CA . PHE B 1 57 ? -25.982 1.816 66.756 1.00 91.26 55 PHE C CA 1
ATOM 1241 C C . PHE B 1 57 ? -24.973 0.676 66.840 1.00 92.17 55 PHE C C 1
ATOM 1242 O O . PHE B 1 57 ? -23.774 0.886 66.659 1.00 98.99 55 PHE C O 1
ATOM 1250 N N . PHE B 1 58 ? -25.463 -0.529 67.111 1.00 91.93 56 PHE C N 1
ATOM 1251 C CA . PHE B 1 58 ? -24.608 -1.710 67.138 1.00 84.25 56 PHE C CA 1
ATOM 1252 C C . PHE B 1 58 ? -24.821 -2.563 65.898 1.00 97.07 56 PHE C C 1
ATOM 1253 O O . PHE B 1 58 ? -25.791 -3.318 65.817 1.00 95.76 56 PHE C O 1
ATOM 1261 N N . ASP B 1 59 ? -23.914 -2.443 64.933 1.00 111.99 57 ASP C N 1
ATOM 1262 C CA . ASP B 1 59 ? -23.991 -3.262 63.733 1.00 119.85 57 ASP C CA 1
ATOM 1263 C C . ASP B 1 59 ? -23.754 -4.713 64.117 1.00 127.91 57 ASP C C 1
ATOM 1264 O O . ASP B 1 59 ? -24.417 -5.618 63.608 1.00 130.36 57 ASP C O 1
ATOM 1269 N N . TYR B 1 60 ? -22.801 -4.928 65.018 1.00 120.88 58 TYR C N 1
ATOM 1270 C CA . TYR B 1 60 ? -22.625 -6.238 65.623 1.00 115.17 58 TYR C CA 1
ATOM 1271 C C . TYR B 1 60 ? -21.961 -6.139 66.987 1.00 107.83 58 TYR C C 1
ATOM 1272 O O . TYR B 1 60 ? -21.202 -5.198 67.273 1.00 98.63 58 TYR C O 1
ATOM 1281 N N . LEU B 1 61 ? -22.240 -7.143 67.809 1.00 105.89 59 LEU C N 1
ATOM 1282 C CA . LEU B 1 61 ? -21.583 -7.313 69.090 1.00 107.89 59 LEU C CA 1
ATOM 1283 C C . LEU B 1 61 ? -21.167 -8.780 69.195 1.00 116.33 59 LEU C C 1
ATOM 1284 O O . LEU B 1 61 ? -22.006 -9.668 69.355 1.00 120.43 59 LEU C O 1
ATOM 1289 N N . LYS B 1 62 ? -19.863 -9.018 69.118 1.00 119.52 60 LYS C N 1
ATOM 1290 C CA . LYS B 1 62 ? -19.299 -10.359 69.050 1.00 119.84 60 LYS C CA 1
ATOM 1291 C C . LYS B 1 62 ? -18.554 -10.731 70.325 1.00 124.65 60 LYS C C 1
ATOM 1292 O O . LYS B 1 62 ? -18.049 -9.866 71.043 1.00 128.82 60 LYS C O 1
ATOM 1298 N N . VAL B 1 63 ? -18.490 -12.031 70.597 1.00 126.85 61 VAL C N 1
ATOM 1299 C CA . VAL B 1 63 ? -17.818 -12.541 71.785 1.00 127.29 61 VAL C CA 1
ATOM 1300 C C . VAL B 1 63 ? -16.866 -13.670 71.416 1.00 136.82 61 VAL C C 1
ATOM 1301 O O . VAL B 1 63 ? -17.293 -14.791 71.146 1.00 141.80 61 VAL C O 1
ATOM 1305 N N . PHE B 1 72 ? -14.746 -15.868 68.067 1.00 137.21 70 PHE C N 1
ATOM 1306 C CA . PHE B 1 72 ? -15.665 -14.745 68.202 1.00 139.78 70 PHE C CA 1
ATOM 1307 C C . PHE B 1 72 ? -17.023 -15.119 67.629 1.00 151.27 70 PHE C C 1
ATOM 1308 O O . PHE B 1 72 ? -17.106 -15.652 66.525 1.00 161.50 70 PHE C O 1
ATOM 1316 N N . HIS B 1 73 ? -18.087 -14.840 68.374 1.00 140.38 71 HIS C N 1
ATOM 1317 C CA . HIS B 1 73 ? -19.432 -15.122 67.888 1.00 136.83 71 HIS C CA 1
ATOM 1318 C C . HIS B 1 73 ? -20.362 -13.938 68.112 1.00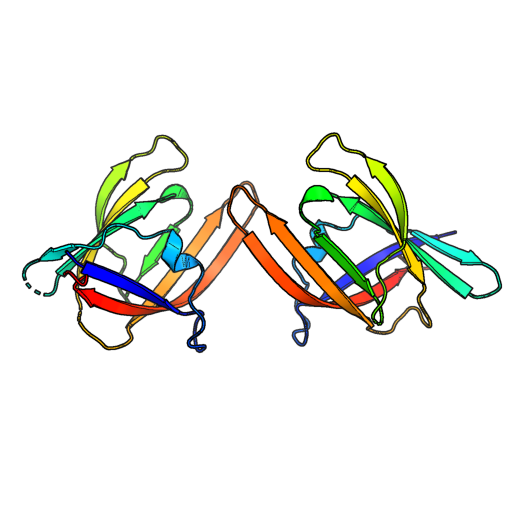 131.52 71 HIS C C 1
ATOM 1319 O O . HIS B 1 73 ? -20.309 -13.305 69.166 1.00 131.52 71 HIS C O 1
ATOM 1326 N N . ASP B 1 74 ? -21.219 -13.645 67.137 1.00 127.26 72 ASP C N 1
ATOM 1327 C CA . ASP B 1 74 ? -22.225 -12.606 67.327 1.00 120.74 72 ASP C CA 1
ATOM 1328 C C . ASP B 1 74 ? -23.169 -13.037 68.437 1.00 130.64 72 ASP C C 1
ATOM 1329 O O . ASP B 1 74 ? -23.543 -14.207 68.514 1.00 131.70 72 ASP C O 1
ATOM 1334 N N . VAL B 1 75 ? -23.558 -12.103 69.295 1.00 133.34 73 VAL C N 1
ATOM 1335 C CA . VAL B 1 75 ? -24.576 -12.403 70.288 1.00 138.91 73 VAL C CA 1
ATOM 1336 C C . VAL B 1 75 ? -25.903 -12.631 69.578 1.00 149.10 73 VAL C C 1
ATOM 1337 O O . VAL B 1 75 ? -26.147 -12.068 68.512 1.00 161.44 73 VAL C O 1
ATOM 1341 N N . LYS B 1 76 ? -26.758 -13.462 70.161 1.00 150.51 74 LYS C N 1
ATOM 1342 C CA . LYS B 1 76 ? -28.072 -13.696 69.582 1.00 145.76 74 LYS C CA 1
ATOM 1343 C C . LYS B 1 76 ? -29.061 -12.720 70.198 1.00 138.91 74 LYS C C 1
ATOM 1344 O O . LYS B 1 76 ? -28.990 -12.418 71.389 1.00 134.54 74 LYS C O 1
ATOM 1350 N N . VAL B 1 77 ? -29.981 -12.221 69.381 1.00 140.91 75 VAL C N 1
ATOM 1351 C CA . VAL B 1 77 ? -30.904 -11.189 69.829 1.00 133.59 75 VAL C CA 1
ATOM 1352 C C . VAL B 1 77 ? -32.257 -11.800 70.156 1.00 131.24 75 VAL C C 1
ATOM 1353 O O . VAL B 1 77 ? -33.006 -12.199 69.263 1.00 127.02 75 VAL C O 1
ATOM 1357 N N . LEU B 1 78 ? -32.564 -11.867 71.446 1.00 129.22 76 LEU C N 1
ATOM 1358 C CA . LEU B 1 78 ? -33.802 -12.481 71.901 1.00 133.60 76 LEU C CA 1
ATOM 1359 C C . LEU B 1 78 ? -34.996 -11.590 71.589 1.00 136.53 76 LEU C C 1
ATOM 1360 O O . LEU B 1 78 ? -36.037 -12.074 71.144 1.00 141.88 76 LEU C O 1
ATOM 1365 N N . SER B 1 79 ? -34.847 -10.288 71.816 1.00 140.32 77 SER C N 1
ATOM 1366 C CA . SER B 1 79 ? -35.935 -9.365 71.501 1.00 141.34 77 SER C CA 1
ATOM 1367 C C . SER B 1 79 ? -35.415 -8.066 70.899 1.00 138.79 77 SER C C 1
ATOM 1368 O O . SER B 1 79 ? -34.290 -7.658 71.169 1.00 139.16 77 SER C O 1
ATOM 1371 N N . GLU B 1 80 ? -36.241 -7.422 70.081 1.00 144.97 78 GLU C N 1
ATOM 1372 C CA . GLU B 1 80 ? -35.859 -6.161 69.460 1.00 141.48 78 GLU C CA 1
ATOM 1373 C C . GLU B 1 80 ? -36.921 -5.083 69.637 1.00 144.54 78 GLU C C 1
ATOM 1374 O O . GLU B 1 80 ? -38.084 -5.281 69.290 1.00 159.26 78 GLU C O 1
ATOM 1380 N N . ASP B 1 81 ? -36.515 -3.942 70.183 1.00 134.81 79 ASP C N 1
ATOM 1381 C CA . ASP B 1 81 ? -37.396 -2.784 70.264 1.00 134.64 79 ASP C CA 1
ATOM 1382 C C . ASP B 1 81 ? -36.800 -1.683 69.393 1.00 131.47 79 ASP C C 1
ATOM 1383 O O . ASP B 1 81 ? -35.582 -1.558 69.300 1.00 126.52 79 ASP C O 1
ATOM 1388 N N . LYS B 1 82 ? -37.652 -0.907 68.733 1.00 137.71 80 LYS C N 1
ATOM 1389 C CA . LYS B 1 82 ? -37.181 0.086 67.769 1.00 135.53 80 LYS C CA 1
ATOM 1390 C C . LYS B 1 82 ? -37.601 1.531 68.054 1.00 145.22 80 LYS C C 1
ATOM 1391 O O . LYS B 1 82 ? -37.453 2.390 67.185 1.00 149.29 80 LYS C O 1
ATOM 1397 N N . ARG B 1 83 ? -38.121 1.810 69.246 1.00 150.31 81 ARG C N 1
ATOM 1398 C CA . ARG B 1 83 ? -38.769 3.101 69.482 1.00 157.05 81 ARG C CA 1
ATOM 1399 C C . ARG B 1 83 ? -37.804 4.290 69.472 1.00 159.70 81 ARG C C 1
ATOM 1400 O O . ARG B 1 83 ? -37.898 5.161 68.606 1.00 168.00 81 ARG C O 1
ATOM 1408 N N . LYS B 1 84 ? -36.880 4.335 70.424 1.00 152.98 82 LYS C N 1
ATOM 1409 C CA . LYS B 1 84 ? -35.967 5.469 70.508 1.00 147.50 82 LYS C CA 1
ATOM 1410 C C . LYS B 1 84 ? -34.531 5.026 70.257 1.00 145.48 82 LYS C C 1
ATOM 1411 O O . LYS B 1 84 ? -33.792 4.702 71.189 1.00 149.64 82 LYS C O 1
ATOM 1417 N N . HIS B 1 85 ? -34.160 5.004 68.979 1.00 136.54 83 HIS C N 1
ATOM 1418 C CA . HIS B 1 85 ? -32.857 4.524 68.522 1.00 131.18 83 HIS C CA 1
ATOM 1419 C C . HIS B 1 85 ? -32.574 3.090 68.965 1.00 135.39 83 HIS C C 1
ATOM 1420 O O . HIS B 1 85 ? -31.421 2.706 69.156 1.00 134.51 83 HIS C O 1
ATOM 1427 N N . GLY B 1 86 ? -33.638 2.312 69.135 1.00 146.90 84 GLY C N 1
ATOM 1428 C CA . GLY B 1 86 ? -33.523 0.890 69.403 1.00 99.45 84 GLY C CA 1
ATOM 1429 C C . GLY B 1 86 ? -33.117 0.462 70.800 1.00 130.81 84 GLY C C 1
ATOM 1430 O O . GLY B 1 86 ? -32.447 1.193 71.526 1.00 120.34 84 GLY C O 1
ATOM 1431 N N . THR B 1 87 ? -33.557 -0.737 71.172 1.00 106.65 85 THR C N 1
ATOM 1432 C CA . THR B 1 87 ? -33.155 -1.401 72.405 1.00 111.68 85 THR C CA 1
ATOM 1433 C C . THR B 1 87 ? -33.414 -2.898 72.263 1.00 113.05 85 THR C C 1
ATOM 1434 O O . THR B 1 87 ? -34.567 -3.327 72.250 1.00 114.50 85 THR C O 1
ATOM 1438 N N . LYS B 1 88 ? -32.355 -3.694 72.144 1.00 111.88 86 LYS C N 1
ATOM 1439 C CA . LYS B 1 88 ? -32.530 -5.133 71.949 1.00 114.36 86 LYS C CA 1
ATOM 1440 C C . LYS B 1 88 ? -32.088 -5.945 73.161 1.00 120.64 86 LYS C C 1
ATOM 1441 O O . LYS B 1 88 ? -30.991 -5.749 73.684 1.00 127.56 86 LYS C O 1
ATOM 1447 N N . VAL B 1 89 ? -32.947 -6.860 73.602 1.00 117.47 87 VAL C N 1
ATOM 1448 C CA . VAL B 1 89 ? -32.582 -7.802 74.653 1.00 112.85 87 VAL C CA 1
ATOM 1449 C C . VAL B 1 89 ? -31.781 -8.947 74.044 1.00 111.15 87 VAL C C 1
ATOM 1450 O O . VAL B 1 89 ? -32.321 -9.773 73.293 1.00 110.38 87 VAL C O 1
ATOM 1454 N N . ILE B 1 90 ? -30.490 -8.966 74.371 1.00 112.79 88 ILE C N 1
ATOM 1455 C CA . ILE B 1 90 ? -29.528 -9.915 73.815 1.00 115.16 88 ILE C CA 1
ATOM 1456 C C . ILE B 1 90 ? -29.050 -10.939 74.846 1.00 116.62 88 ILE C C 1
ATOM 1457 O O . ILE B 1 90 ? -29.200 -10.735 76.054 1.00 105.47 88 ILE C O 1
ATOM 1462 N N . GLN B 1 91 ? -28.471 -12.035 74.360 1.00 127.24 89 GLN C N 1
ATOM 1463 C CA . GLN B 1 91 ? -28.004 -13.119 75.223 1.00 132.52 89 GLN C CA 1
ATOM 1464 C C . GLN B 1 91 ? -26.717 -13.763 74.699 1.00 135.66 89 GLN C C 1
ATOM 1465 O O . GLN B 1 91 ? -26.480 -13.809 73.491 1.00 139.03 89 GLN C O 1
ATOM 1471 N N . PHE B 1 92 ? -25.888 -14.256 75.618 1.00 115.00 90 PHE C N 1
ATOM 1472 C CA . PHE B 1 92 ? -24.664 -14.974 75.258 1.00 118.94 90 PHE C CA 1
ATOM 1473 C C . PHE B 1 92 ? -24.222 -15.834 76.437 1.00 140.42 90 PHE C C 1
ATOM 1474 O O . PHE B 1 92 ? -24.867 -15.825 77.476 1.00 142.96 90 PHE C O 1
ATOM 1482 N N . GLU B 1 93 ? -23.136 -16.584 76.273 1.00 146.23 91 GLU C N 1
ATOM 1483 C CA . GLU B 1 93 ? -22.687 -17.508 77.315 1.00 153.76 91 GLU C CA 1
ATOM 1484 C C . GLU B 1 93 ? -21.335 -17.130 77.918 1.00 148.87 91 GLU C C 1
ATOM 1485 O O . GLU B 1 93 ? -20.502 -16.504 77.262 1.00 152.28 91 GLU C O 1
ATOM 1491 N N . VAL B 1 94 ? -21.128 -17.517 79.175 1.00 143.84 92 VAL C N 1
ATOM 1492 C CA . VAL B 1 94 ? -19.839 -17.335 79.836 1.00 134.37 92 VAL C CA 1
ATOM 1493 C C . VAL B 1 94 ? -19.342 -18.636 80.462 1.00 131.08 92 VAL C C 1
ATOM 1494 O O . VAL B 1 94 ? -20.064 -19.297 81.207 1.00 132.03 92 VAL C O 1
ATOM 1498 N N . LEU B 1 97 ? -16.727 -16.926 85.958 1.00 135.19 95 LEU C N 1
ATOM 1499 C CA . LEU B 1 97 ? -17.330 -15.613 86.156 1.00 131.60 95 LEU C CA 1
ATOM 1500 C C . LEU B 1 97 ? -16.290 -14.501 86.232 1.00 132.99 95 LEU C C 1
ATOM 1501 O O . LEU B 1 97 ? -16.233 -13.631 85.364 1.00 135.29 95 LEU C O 1
ATOM 1506 N N . GLY B 1 98 ? -15.470 -14.544 87.277 1.00 126.42 96 GLY C N 1
ATOM 1507 C CA . GLY B 1 98 ? -14.569 -13.454 87.613 1.00 130.99 96 GLY C CA 1
ATOM 1508 C C . GLY B 1 98 ? -13.528 -12.997 86.603 1.00 139.09 96 GLY C C 1
ATOM 1509 O O . GLY B 1 98 ? -12.890 -11.967 86.810 1.00 138.28 96 GLY C O 1
ATOM 1510 N N . LYS B 1 99 ? -13.337 -13.746 85.520 1.00 143.87 97 LYS C N 1
ATOM 1511 C CA . LYS B 1 99 ? -12.235 -13.462 84.599 1.00 143.85 97 LYS C CA 1
ATOM 1512 C C . LYS B 1 99 ? -12.669 -12.638 83.379 1.00 135.90 97 LYS C C 1
ATOM 1513 O O . LYS B 1 99 ? -13.829 -12.677 82.966 1.00 113.97 97 LYS C O 1
ATOM 1519 N N . ARG B 1 100 ? -11.718 -11.892 82.820 1.00 136.34 98 ARG C N 1
ATOM 1520 C CA . ARG B 1 100 ? -11.928 -11.076 81.625 1.00 136.47 98 ARG C CA 1
ATOM 1521 C C . ARG B 1 100 ? -12.259 -11.915 80.388 1.00 136.79 98 ARG C C 1
ATOM 1522 O O . ARG B 1 100 ? -11.751 -13.022 80.218 1.00 145.10 98 ARG C O 1
ATOM 1530 N N . TYR B 1 101 ? -13.117 -11.371 79.532 1.00 135.40 99 TYR C N 1
ATOM 1531 C CA . TYR B 1 101 ? -13.483 -12.002 78.269 1.00 141.29 99 TYR C CA 1
ATOM 1532 C C . TYR B 1 101 ? -13.406 -10.977 77.137 1.00 142.69 99 TYR C C 1
ATOM 1533 O O . TYR B 1 101 ? -13.914 -9.865 77.269 1.00 115.30 99 TYR C O 1
ATOM 1542 N N . ASN B 1 102 ? -12.782 -11.350 76.024 1.00 150.15 100 ASN C N 1
ATOM 1543 C CA . ASN B 1 102 ? -12.703 -10.452 74.877 1.00 145.82 100 ASN C CA 1
ATOM 1544 C C . ASN B 1 102 ? -14.048 -10.281 74.183 1.00 144.04 100 ASN C C 1
ATOM 1545 O O . ASN B 1 102 ? -14.797 -11.239 73.991 1.00 125.66 100 ASN C O 1
ATOM 1550 N N . MET B 1 103 ? -14.340 -9.043 73.805 1.00 145.24 101 MET C N 1
ATOM 1551 C CA . MET B 1 103 ? -15.585 -8.711 73.136 1.00 136.95 101 MET C CA 1
ATOM 1552 C C . MET B 1 103 ? -15.339 -7.663 72.062 1.00 131.72 101 MET C C 1
ATOM 1553 O O . MET B 1 103 ? -14.644 -6.675 72.293 1.00 114.08 101 MET C O 1
ATOM 1558 N N . GLN B 1 104 ? -15.914 -7.881 70.887 1.00 127.35 102 GLN C N 1
ATOM 1559 C CA . GLN B 1 104 ? -15.732 -6.961 69.772 1.00 131.07 102 GLN C CA 1
ATOM 1560 C C . GLN B 1 104 ? -17.047 -6.281 69.450 1.00 124.27 102 GLN C C 1
ATOM 1561 O O . GLN B 1 104 ? -18.109 -6.854 69.654 1.00 119.88 102 GLN C O 1
ATOM 1567 N N . MET B 1 105 ? -16.987 -5.044 68.980 1.00 127.60 103 MET C N 1
ATOM 1568 C CA . MET B 1 105 ? -18.214 -4.361 68.603 1.00 121.79 103 MET C CA 1
ATOM 1569 C C . MET B 1 105 ? -18.004 -3.417 67.431 1.00 108.28 103 MET C C 1
ATOM 1570 O O . MET B 1 105 ? -16.921 -2.845 67.259 1.00 109.14 103 MET C O 1
ATOM 1575 N N . HIS B 1 106 ? -19.056 -3.247 66.637 1.00 107.76 104 HIS C N 1
ATOM 1576 C CA . HIS B 1 106 ? -19.022 -2.283 65.549 1.00 110.37 104 HIS C CA 1
ATOM 1577 C C . HIS B 1 106 ? -19.994 -1.154 65.825 1.00 115.50 104 HIS C C 1
ATOM 1578 O O . HIS B 1 106 ? -21.209 -1.338 65.750 1.00 124.13 104 HIS C O 1
ATOM 1585 N N . ILE B 1 107 ? -19.457 0.016 66.146 1.00 114.60 105 ILE C N 1
ATOM 1586 C CA . ILE B 1 107 ? -20.308 1.167 66.387 1.00 112.88 105 ILE C CA 1
ATOM 1587 C C . ILE B 1 107 ? -20.482 1.939 65.089 1.00 115.00 105 ILE C C 1
ATOM 1588 O O . ILE B 1 107 ? -19.514 2.451 64.516 1.00 126.38 105 ILE C O 1
ATOM 1593 N N . LEU B 1 108 ? -21.727 2.002 64.628 1.00 104.44 106 LEU C N 1
ATOM 1594 C CA . LEU B 1 108 ? -22.051 2.648 63.366 1.00 102.31 106 LEU C CA 1
ATOM 1595 C C . LEU B 1 108 ? -23.238 3.585 63.548 1.00 95.38 106 LEU C C 1
ATOM 1596 O O . LEU B 1 108 ? -24.377 3.141 63.700 1.00 94.92 106 LEU C O 1
ATOM 1601 N N . ILE B 1 109 ? -22.966 4.885 63.528 1.00 92.39 107 ILE C N 1
ATOM 1602 C CA . ILE B 1 109 ? -24.013 5.885 63.694 1.00 88.49 107 ILE C CA 1
ATOM 1603 C C . ILE B 1 109 ? -23.973 6.847 62.517 1.00 88.60 107 ILE C C 1
ATOM 1604 O O . ILE B 1 109 ? -23.309 7.876 62.587 1.00 78.83 107 ILE C O 1
ATOM 1609 N N . PRO B 1 110 ? -24.694 6.513 61.435 1.00 96.30 108 PRO C N 1
ATOM 1610 C CA . PRO B 1 110 ? -24.649 7.190 60.132 1.00 108.49 108 PRO C CA 1
ATOM 1611 C C . PRO B 1 110 ? -24.748 8.711 60.217 1.00 120.03 108 PRO C C 1
ATOM 1612 O O . PRO B 1 110 ? -24.041 9.416 59.495 1.00 124.95 108 PRO C O 1
ATOM 1616 N N . THR B 1 111 ? -25.617 9.205 61.091 1.00 126.32 109 THR C N 1
ATOM 1617 C CA . THR B 1 111 ? -25.889 10.635 61.175 1.00 118.99 109 THR C CA 1
ATOM 1618 C C . THR B 1 111 ? -24.722 11.453 61.734 1.00 114.07 109 THR C C 1
ATOM 1619 O O . THR B 1 111 ? -24.696 12.672 61.582 1.00 136.98 109 THR C O 1
ATOM 1623 N N . LEU B 1 112 ? -23.760 10.795 62.373 1.00 96.46 110 LEU C N 1
ATOM 1624 C CA . LEU B 1 112 ? -22.705 11.520 63.087 1.00 99.19 110 LEU C CA 1
ATOM 1625 C C . LEU B 1 112 ? -21.457 11.902 62.256 1.00 122.62 110 LEU C C 1
ATOM 1626 O O . LEU B 1 112 ? -20.948 13.006 62.438 1.00 140.48 110 LEU C O 1
ATOM 1631 N N . GLY B 1 113 ? -20.926 11.042 61.380 1.00 117.61 111 GLY C N 1
ATOM 1632 C CA . GLY B 1 113 ? -21.221 9.625 61.294 1.00 112.43 111 GLY C CA 1
ATOM 1633 C C . GLY B 1 113 ? -20.096 8.863 61.958 1.00 110.67 111 GLY C C 1
ATOM 1634 O O . GLY B 1 113 ? -18.936 8.981 61.562 1.00 116.09 111 GLY C O 1
ATOM 1635 N N . TYR B 1 114 ? -20.436 8.080 62.975 1.00 104.12 112 TYR C N 1
ATOM 1636 C CA . TYR B 1 114 ? -19.417 7.438 63.788 1.00 91.15 112 TYR C CA 1
ATOM 1637 C C . TYR B 1 114 ? -19.283 5.967 63.419 1.00 98.95 112 TYR C C 1
ATOM 1638 O O . TYR B 1 114 ? -20.082 5.136 63.845 1.00 100.11 112 TYR C O 1
ATOM 1647 N N . ASP B 1 115 ? -18.280 5.662 62.604 1.00 108.67 113 ASP C N 1
ATOM 1648 C CA . ASP B 1 115 ? -17.999 4.290 62.195 1.00 116.76 113 ASP C CA 1
ATOM 1649 C C . ASP B 1 115 ? -16.677 3.805 62.777 1.00 112.49 113 ASP C C 1
ATOM 1650 O O . ASP B 1 115 ? -15.620 4.021 62.183 1.00 104.69 113 ASP C O 1
ATOM 1655 N N . LYS B 1 116 ? -16.733 3.146 63.929 1.00 113.11 114 LYS C N 1
ATOM 1656 C CA . LYS B 1 116 ? -15.513 2.651 64.559 1.00 122.45 114 LYS C CA 1
ATOM 1657 C C . LYS B 1 116 ? -15.671 1.252 65.149 1.00 122.37 114 LYS C C 1
ATOM 1658 O O . LYS B 1 116 ? -16.717 0.907 65.704 1.00 115.30 114 LYS C O 1
ATOM 1664 N N . GLU B 1 117 ? -14.615 0.453 65.018 1.00 125.65 115 GLU C N 1
ATOM 1665 C CA . GLU B 1 117 ? -14.588 -0.903 65.551 1.00 129.12 115 GLU C CA 1
ATOM 1666 C C . GLU B 1 117 ? -13.805 -0.929 66.857 1.00 123.40 115 GLU C C 1
ATOM 1667 O O . GLU B 1 117 ? -12.765 -0.279 66.970 1.00 127.27 115 GLU C O 1
ATOM 1673 N N . PHE B 1 118 ? -14.291 -1.681 67.840 1.00 110.11 116 PHE C N 1
ATOM 1674 C CA . PHE B 1 118 ? -13.617 -1.712 69.137 1.00 108.09 116 PHE C CA 1
ATOM 1675 C C . PHE B 1 118 ? -13.477 -3.100 69.746 1.00 128.54 116 PHE C C 1
ATOM 1676 O O . PHE B 1 118 ? -14.358 -3.952 69.616 1.00 129.77 116 PHE C O 1
ATOM 1684 N N . LYS B 1 119 ? -12.350 -3.296 70.423 1.00 124.85 117 LYS C N 1
ATOM 1685 C CA . LYS B 1 119 ? -12.061 -4.519 71.159 1.00 133.73 117 LYS C CA 1
ATOM 1686 C C . LYS B 1 119 ? -11.916 -4.231 72.649 1.00 138.80 117 LYS C C 1
ATOM 1687 O O . LYS B 1 119 ? -10.939 -3.614 73.075 1.00 144.92 117 LYS C O 1
ATOM 1693 N N . ILE B 1 120 ? -12.897 -4.659 73.436 1.00 139.19 118 ILE C N 1
ATOM 1694 C CA . ILE B 1 120 ? -12.849 -4.456 74.879 1.00 135.98 118 ILE C CA 1
ATOM 1695 C C . ILE B 1 120 ? -12.806 -5.788 75.624 1.00 133.40 118 ILE C C 1
ATOM 1696 O O . ILE B 1 120 ? -12.911 -6.851 75.019 1.00 140.60 118 ILE C O 1
ATOM 1701 N N . GLN B 1 121 ? -12.652 -5.719 76.942 1.00 130.06 119 GLN C N 1
ATOM 1702 C CA . GLN B 1 121 ? -12.707 -6.904 77.790 1.00 130.29 119 GLN C CA 1
ATOM 1703 C C . GLN B 1 121 ? -13.767 -6.730 78.865 1.00 124.50 119 GLN C C 1
ATOM 1704 O O . GLN B 1 121 ? -13.971 -5.625 79.357 1.00 121.13 119 GLN C O 1
ATOM 1710 N N . PHE B 1 122 ? -14.439 -7.814 79.236 1.00 120.49 120 PHE C N 1
ATOM 1711 C CA . PHE B 1 122 ? -15.499 -7.714 80.231 1.00 118.84 120 PHE C CA 1
ATOM 1712 C C . PHE B 1 122 ? -15.468 -8.868 81.226 1.00 123.77 120 PHE C C 1
ATOM 1713 O O . PHE B 1 122 ? -15.277 -10.022 80.852 1.00 130.88 120 PHE C O 1
ATOM 1721 N N . GLU B 1 123 ? -15.678 -8.543 82.497 1.00 115.95 121 GLU C N 1
ATOM 1722 C CA . GLU B 1 123 ? -15.822 -9.548 83.537 1.00 121.19 121 GLU C CA 1
ATOM 1723 C C . GLU B 1 123 ? -17.260 -9.570 84.037 1.00 116.88 121 GLU C C 1
ATOM 1724 O O . GLU B 1 123 ? -17.846 -8.521 84.301 1.00 111.60 121 GLU C O 1
ATOM 1730 N N . VAL B 1 124 ? -17.831 -10.763 84.168 1.00 122.47 122 VAL C N 1
ATOM 1731 C CA . VAL B 1 124 ? -19.195 -10.884 84.666 1.00 116.24 122 VAL C CA 1
ATOM 1732 C C . VAL B 1 124 ? -19.281 -11.546 86.040 1.00 116.95 122 VAL C C 1
ATOM 1733 O O . VAL B 1 124 ? -18.711 -12.611 86.275 1.00 119.78 122 VAL C O 1
ATOM 1737 N N . ASN B 1 125 ? -19.993 -10.896 86.953 1.00 117.19 123 ASN C N 1
ATOM 1738 C CA . ASN B 1 125 ? -20.195 -11.437 88.291 1.00 121.28 123 ASN C CA 1
ATOM 1739 C C . ASN B 1 125 ? -21.665 -11.430 88.656 1.00 126.95 123 ASN C C 1
ATOM 1740 O O . ASN B 1 125 ? -22.515 -11.064 87.850 1.00 124.57 123 ASN C O 1
ATOM 1745 N N . MET B 1 126 ? -21.957 -11.861 89.875 1.00 130.39 124 MET C N 1
ATOM 1746 C CA . MET B 1 126 ? -23.305 -11.786 90.411 1.00 128.28 124 MET C CA 1
ATOM 1747 C C . MET B 1 126 ? -23.445 -10.502 91.218 1.00 122.01 124 MET C C 1
ATOM 1748 O O . MET B 1 126 ? -22.480 -10.050 91.838 1.00 120.88 124 MET C O 1
ATOM 1753 N N . ARG B 1 127 ? -24.626 -9.894 91.189 1.00 119.54 125 ARG C N 1
ATOM 1754 C CA . ARG B 1 127 ? -24.850 -8.662 91.937 1.00 117.87 125 ARG C CA 1
ATOM 1755 C C . ARG B 1 127 ? -24.603 -8.923 93.421 1.00 117.26 125 ARG C C 1
ATOM 1756 O O . ARG B 1 127 ? -24.647 -10.069 93.875 1.00 117.28 125 ARG C O 1
ATOM 1764 N N . THR B 1 128 ? -24.362 -7.866 94.188 1.00 113.74 126 THR C N 1
ATOM 1765 C CA . THR B 1 128 ? -24.176 -8.045 95.619 1.00 103.94 126 THR C CA 1
ATOM 1766 C C . THR B 1 128 ? -25.407 -7.549 96.371 1.00 104.09 126 THR C C 1
ATOM 1767 O O . THR B 1 128 ? -26.152 -6.705 95.877 1.00 112.19 126 THR C O 1
ATOM 1771 N N . PHE B 1 129 ? -25.603 -8.075 97.575 1.00 96.50 127 PHE C N 1
ATOM 1772 C CA . PHE B 1 129 ? -26.770 -7.751 98.384 1.00 97.11 127 PHE C CA 1
ATOM 1773 C C . PHE B 1 129 ? -26.411 -7.612 99.854 1.00 101.42 127 PHE C C 1
ATOM 1774 O O . PHE B 1 129 ? -25.302 -7.939 100.280 1.00 103.49 127 PHE C O 1
ATOM 1782 N N . VAL B 1 130 ? -27.370 -7.115 100.622 1.00 100.22 128 VAL C N 1
ATOM 1783 C CA . VAL B 1 130 ? -27.170 -6.849 102.033 1.00 92.72 128 VAL C CA 1
ATOM 1784 C C . VAL B 1 130 ? -27.879 -7.887 102.907 1.00 99.30 128 VAL C C 1
ATOM 1785 O O . VAL B 1 130 ? -27.314 -8.396 103.877 1.00 89.64 128 VAL C O 1
#

CATH classification: 2.60.40.1850